Protein AF-A0A967E8C3-F1 (afdb_monomer_lite)

Sequence (250 aa):
MAQKFLSIKNFEKYQHYKKRMPPWIKLYKSMFGDPAFQKLTVMGRYLYIGLLTLASENDNRVLNDPSWIAQRLVISPSDVDLKPLYRSGFLLASEASIRRYHKTETESSLKKEKQRQKTEAETEDTSAAVAKSTLRPVSRDTWESYSSAYLTRYSKPPVRNQKVNAQLAQLVKRLGSDDAPKIAAFYLTHNKPIYVSSRHCTDLLLRDAEGLHTEWVTGVKATTGEARNAERRDDAMAQIERVRRTMEGN

Secondary structure (DSSP, 8-state):
---SEE-BTTGGGT----SS--S-----GGGGG-HHHHTS-HHHHHHHHHHHHHHHHTTT-EE--HHHHHHHHTS-GGG---HHHHHTTSB--SHHHHHHHHHHHHHHHHHHHHHHHHHHHHHHTTTTTTS-S----TTHHHHHHHHHHHHHHHSSPPPP-HHHHHHHHHHHHHH-TTTHHHHHHHHTT---HHHHHTTS-HHHHHHTHHHHHHHHHH--PPPTTHHHHHHHHHHHHHHHHHHHHHHHT-

Radius of gyration: 31.27 Å; chains: 1; bounding box: 60×47×110 Å

pLDDT: mean 80.75, std 18.14, range [37.78, 96.56]

Structure (mmCIF, N/CA/C/O backbone):
data_AF-A0A967E8C3-F1
#
_entry.id   AF-A0A967E8C3-F1
#
loop_
_atom_site.group_PDB
_atom_site.id
_atom_site.type_symbol
_atom_site.label_atom_id
_atom_site.label_alt_id
_atom_site.label_comp_id
_atom_site.label_asym_id
_atom_site.label_entity_id
_atom_site.label_seq_id
_atom_site.pdbx_PDB_ins_code
_atom_site.Cartn_x
_atom_site.Cartn_y
_atom_site.Cartn_z
_atom_site.occupancy
_atom_site.B_iso_or_equiv
_atom_site.auth_seq_id
_atom_site.auth_comp_id
_atom_site.auth_asym_id
_atom_site.auth_atom_id
_atom_site.pdbx_PDB_model_num
ATOM 1 N N . MET A 1 1 ? 17.644 -7.028 -42.348 1.00 43.34 1 MET A N 1
ATOM 2 C CA . MET A 1 1 ? 17.597 -5.591 -41.995 1.00 43.34 1 MET A CA 1
ATOM 3 C C . MET A 1 1 ? 17.721 -5.447 -40.488 1.00 43.34 1 MET A C 1
ATOM 5 O O . MET A 1 1 ? 17.162 -6.278 -39.779 1.00 43.34 1 MET A O 1
ATOM 9 N N . ALA A 1 2 ? 18.482 -4.462 -40.002 1.00 57.31 2 ALA A N 1
ATOM 10 C CA . ALA A 1 2 ? 18.587 -4.192 -38.569 1.00 57.31 2 ALA A CA 1
ATOM 11 C C . ALA A 1 2 ? 17.214 -3.783 -38.008 1.00 57.31 2 ALA A C 1
ATOM 13 O O . ALA A 1 2 ? 16.436 -3.102 -38.676 1.00 57.31 2 ALA A O 1
ATOM 14 N N . GLN A 1 3 ? 16.892 -4.240 -36.800 1.00 67.50 3 GLN A N 1
ATOM 15 C CA . GLN A 1 3 ? 15.622 -3.940 -36.145 1.00 67.50 3 GLN A CA 1
ATOM 16 C C . GLN A 1 3 ? 15.521 -2.431 -35.880 1.00 67.50 3 GLN A C 1
ATOM 18 O O . GLN A 1 3 ? 16.412 -1.874 -35.248 1.00 67.50 3 GLN A O 1
ATOM 23 N N . LYS A 1 4 ? 14.446 -1.775 -36.337 1.00 79.94 4 LYS A N 1
ATOM 24 C CA . LYS A 1 4 ? 14.253 -0.320 -36.170 1.00 79.94 4 LYS A CA 1
ATOM 25 C C . LYS A 1 4 ? 14.009 0.091 -34.711 1.00 79.94 4 LYS A C 1
ATOM 27 O O . LYS A 1 4 ? 14.417 1.175 -34.305 1.00 79.94 4 LYS A O 1
ATOM 32 N N . PHE A 1 5 ? 13.358 -0.769 -33.926 1.00 84.31 5 PHE A N 1
ATOM 33 C CA . PHE A 1 5 ? 13.007 -0.498 -32.530 1.00 84.31 5 PHE A CA 1
ATOM 34 C C . PHE A 1 5 ? 13.427 -1.635 -31.603 1.00 84.31 5 PHE A C 1
ATOM 36 O O . PHE A 1 5 ? 13.118 -2.788 -31.880 1.00 84.31 5 PHE A O 1
ATOM 43 N N . LEU A 1 6 ? 14.068 -1.313 -30.486 1.00 89.06 6 LEU A N 1
ATOM 44 C CA . LEU A 1 6 ? 14.335 -2.225 -29.381 1.00 89.06 6 LEU A CA 1
ATOM 45 C C . LEU A 1 6 ? 13.066 -2.420 -28.542 1.00 89.06 6 LEU A C 1
ATOM 47 O O . LEU A 1 6 ? 12.306 -1.470 -28.337 1.00 89.06 6 LEU A O 1
ATOM 51 N N . SER A 1 7 ? 12.900 -3.627 -28.003 1.00 89.56 7 SER A N 1
ATOM 52 C CA . SER A 1 7 ? 11.849 -3.948 -27.034 1.00 89.56 7 SER A CA 1
ATOM 53 C C . SER A 1 7 ? 12.430 -4.727 -25.865 1.00 89.56 7 SER A C 1
ATOM 55 O O . SER A 1 7 ? 13.237 -5.645 -26.044 1.00 89.56 7 SER A O 1
ATOM 57 N N . ILE A 1 8 ? 12.010 -4.350 -24.664 1.00 92.00 8 ILE A N 1
ATOM 58 C CA . ILE A 1 8 ? 12.440 -4.955 -23.409 1.00 92.00 8 ILE A CA 1
ATOM 59 C C . ILE A 1 8 ? 11.534 -6.137 -23.096 1.00 92.00 8 ILE A C 1
ATOM 61 O O . ILE A 1 8 ? 10.312 -6.063 -23.240 1.00 92.00 8 ILE A O 1
ATOM 65 N N . LYS A 1 9 ? 12.141 -7.242 -22.669 1.00 89.81 9 LYS A N 1
ATOM 66 C CA . LYS A 1 9 ? 11.416 -8.446 -22.268 1.00 89.81 9 LYS A CA 1
ATOM 67 C C . LYS A 1 9 ? 10.616 -8.187 -20.985 1.00 89.81 9 LYS A C 1
ATOM 69 O O . LYS A 1 9 ? 11.168 -7.675 -20.012 1.00 89.81 9 LYS A O 1
ATOM 74 N N . ASN A 1 10 ? 9.352 -8.618 -20.952 1.00 88.94 10 ASN A N 1
ATOM 75 C CA . ASN A 1 10 ? 8.445 -8.457 -19.806 1.00 88.94 10 ASN A CA 1
ATOM 76 C C . ASN A 1 10 ? 8.274 -6.991 -19.362 1.00 88.94 10 ASN A C 1
ATOM 78 O O . ASN A 1 10 ? 8.231 -6.705 -18.160 1.00 88.94 10 ASN A O 1
ATOM 82 N N . PHE A 1 11 ? 8.234 -6.049 -20.306 1.00 89.38 11 PHE A N 1
ATOM 83 C CA . PHE A 1 11 ? 8.160 -4.618 -20.001 1.00 89.38 11 PHE A CA 1
ATOM 84 C C . PHE A 1 11 ? 6.906 -4.239 -19.194 1.00 89.38 11 PHE A C 1
ATOM 86 O O . PHE A 1 11 ? 6.956 -3.377 -18.318 1.00 89.38 11 PHE A O 1
ATOM 93 N N . GLU A 1 12 ? 5.812 -4.965 -19.401 1.00 87.38 12 GLU A N 1
ATOM 94 C CA . GLU A 1 12 ? 4.514 -4.814 -18.736 1.00 87.38 12 GLU A CA 1
ATOM 95 C C . GLU A 1 12 ? 4.623 -4.962 -17.211 1.00 87.38 12 GLU A C 1
ATOM 97 O O . GLU A 1 12 ? 3.819 -4.424 -16.449 1.00 87.38 12 GLU A O 1
ATOM 102 N N . LYS A 1 13 ? 5.659 -5.666 -16.735 1.00 88.38 13 LYS A N 1
ATOM 103 C CA . LYS A 1 13 ? 5.976 -5.764 -15.309 1.00 88.38 13 LYS A CA 1
ATOM 104 C C . LYS A 1 13 ? 6.387 -4.405 -14.734 1.00 88.38 13 LYS A C 1
ATOM 106 O O . LYS A 1 13 ? 6.051 -4.104 -13.586 1.00 88.38 13 LYS A O 1
ATOM 111 N N . TYR A 1 14 ? 7.145 -3.621 -15.497 1.00 87.69 14 TYR A N 1
ATOM 112 C CA . TYR A 1 14 ? 7.759 -2.357 -15.083 1.00 87.69 14 TYR A CA 1
ATOM 113 C C . TYR A 1 14 ? 6.834 -1.160 -15.298 1.00 87.69 14 TYR A C 1
ATOM 115 O O . TYR A 1 14 ? 6.926 -0.180 -14.553 1.00 87.69 14 TYR A O 1
ATOM 123 N N . GLN A 1 15 ? 5.931 -1.244 -16.278 1.00 83.25 15 GLN A N 1
ATOM 124 C CA . GLN A 1 15 ? 4.999 -0.171 -16.580 1.00 83.25 15 GLN A CA 1
ATOM 125 C C . GLN A 1 15 ? 3.630 -0.690 -17.036 1.00 83.25 15 GLN A C 1
ATOM 127 O O . GLN A 1 15 ? 3.536 -1.566 -17.887 1.00 83.25 15 GLN A O 1
ATOM 132 N N . HIS A 1 16 ? 2.569 -0.103 -16.477 1.00 74.00 16 HIS A N 1
ATOM 133 C CA . HIS A 1 16 ? 1.172 -0.408 -16.807 1.00 74.00 16 HIS A CA 1
ATOM 134 C C . HIS A 1 16 ? 0.424 0.792 -17.415 1.00 74.00 16 HIS A C 1
ATOM 136 O O . HIS A 1 16 ? -0.671 0.623 -17.957 1.00 74.00 16 HIS A O 1
ATOM 142 N N . TYR A 1 17 ? 0.992 2.004 -17.345 1.00 68.69 17 TYR A N 1
ATOM 143 C CA . TYR A 1 17 ? 0.429 3.182 -18.003 1.00 68.69 17 TYR A CA 1
ATOM 144 C C . TYR A 1 17 ? 0.591 3.081 -19.523 1.00 68.69 17 TYR A C 1
ATOM 146 O O . TYR A 1 17 ? 1.704 2.977 -20.025 1.00 68.69 17 TYR A O 1
ATOM 154 N N . LYS A 1 18 ? -0.533 3.146 -20.251 1.00 60.41 18 LYS A N 1
ATOM 155 C CA . LYS A 1 18 ? -0.579 3.102 -21.728 1.00 60.41 18 LYS A CA 1
ATOM 156 C C . LYS A 1 18 ? -0.727 4.476 -22.389 1.00 60.41 18 LYS A C 1
ATOM 158 O O . LYS A 1 18 ? -0.590 4.602 -23.600 1.00 60.41 18 LYS A O 1
ATOM 163 N N . LYS A 1 19 ? -1.079 5.512 -21.620 1.00 54.12 19 LYS A N 1
ATOM 164 C CA . LYS A 1 19 ? -1.274 6.884 -22.110 1.00 54.12 19 LYS A CA 1
ATOM 165 C C . LYS A 1 19 ? -0.647 7.866 -21.128 1.00 54.12 19 LYS A C 1
ATOM 167 O O . LYS A 1 19 ? -0.974 7.813 -19.946 1.00 54.12 19 LYS A O 1
ATOM 172 N N . ARG A 1 20 ? 0.139 8.800 -21.680 1.00 53.84 20 ARG A N 1
ATOM 173 C CA . ARG A 1 20 ? 0.989 9.815 -21.024 1.00 53.84 20 ARG A CA 1
ATOM 174 C C . ARG A 1 20 ? 2.361 9.282 -20.618 1.00 53.84 20 ARG A C 1
ATOM 176 O O . ARG A 1 20 ? 2.439 8.269 -19.936 1.00 53.84 20 ARG A O 1
ATOM 183 N N . MET A 1 21 ? 3.402 10.015 -21.024 1.00 65.06 21 MET A N 1
ATOM 184 C CA . MET A 1 21 ? 4.787 9.862 -20.570 1.00 65.06 21 MET A CA 1
ATOM 185 C C . MET A 1 21 ? 4.791 9.814 -19.034 1.00 65.06 21 MET A C 1
ATOM 187 O O . MET A 1 21 ? 4.502 10.833 -18.398 1.00 65.06 21 MET A O 1
ATOM 191 N N . PRO A 1 22 ? 4.991 8.638 -18.424 1.00 74.25 22 PRO A N 1
ATOM 192 C CA . PRO A 1 22 ? 4.805 8.489 -16.993 1.00 74.25 22 PRO A CA 1
ATOM 193 C C . PRO A 1 22 ? 5.958 9.185 -16.252 1.00 74.25 22 PRO A C 1
ATOM 195 O O . PRO A 1 22 ? 7.109 9.045 -16.660 1.00 74.25 22 PRO A O 1
ATOM 198 N N . PRO A 1 23 ? 5.696 9.899 -15.141 1.00 80.69 23 PRO A N 1
ATOM 199 C CA . PRO A 1 23 ? 6.750 10.588 -14.391 1.00 80.69 23 PRO A CA 1
ATOM 200 C C . PRO A 1 23 ? 7.694 9.628 -13.645 1.00 80.69 23 PRO A C 1
ATOM 202 O O . PRO A 1 23 ? 8.667 10.071 -13.043 1.00 80.69 23 PRO A O 1
ATOM 205 N N . TRP A 1 24 ? 7.403 8.322 -13.635 1.00 84.94 24 TRP A N 1
ATOM 206 C CA . TRP A 1 24 ? 8.193 7.302 -12.951 1.00 84.94 24 TRP A CA 1
ATOM 207 C C . TRP A 1 24 ? 8.075 5.928 -13.623 1.00 84.94 24 TRP A C 1
ATOM 209 O O . TRP A 1 24 ? 7.098 5.625 -14.314 1.00 84.94 24 TRP A O 1
ATOM 219 N N . ILE A 1 25 ? 9.050 5.060 -13.339 1.00 88.31 25 ILE A N 1
ATOM 220 C CA . ILE A 1 25 ? 9.053 3.639 -13.707 1.00 88.31 25 ILE A CA 1
ATOM 221 C C . ILE A 1 25 ? 9.219 2.753 -12.468 1.00 88.31 25 ILE A C 1
ATOM 223 O O . ILE A 1 25 ? 9.921 3.107 -11.520 1.00 88.31 25 ILE A O 1
ATOM 227 N N . LYS A 1 26 ? 8.563 1.587 -12.452 1.00 90.31 26 LYS A N 1
ATOM 228 C CA . LYS A 1 26 ? 8.621 0.664 -11.315 1.00 90.31 26 LYS A CA 1
ATOM 229 C C . LYS A 1 26 ? 9.839 -0.250 -11.417 1.00 90.31 26 LYS A C 1
ATOM 231 O O . LYS A 1 26 ? 9.836 -1.196 -12.198 1.00 90.31 26 LYS A O 1
ATOM 236 N N . LEU A 1 27 ? 10.843 -0.038 -10.569 1.00 92.62 27 LEU A N 1
ATOM 237 C CA . LEU A 1 27 ? 11.987 -0.944 -10.442 1.00 92.62 27 LEU A CA 1
ATOM 238 C C . LEU A 1 27 ? 11.760 -1.971 -9.326 1.00 92.62 27 LEU A C 1
ATOM 240 O O . LEU A 1 27 ? 11.421 -1.634 -8.193 1.00 92.62 27 LEU A O 1
ATOM 244 N N . TYR A 1 28 ? 11.954 -3.250 -9.643 1.00 91.50 28 TYR A N 1
ATOM 245 C CA . TYR A 1 28 ? 11.778 -4.344 -8.689 1.00 91.50 28 TYR A CA 1
ATOM 246 C C . TYR A 1 28 ? 13.101 -4.683 -8.018 1.00 91.50 28 TYR A C 1
ATOM 248 O O . TYR A 1 28 ? 14.076 -4.975 -8.706 1.00 91.50 28 TYR A O 1
ATOM 256 N N . LYS A 1 29 ? 13.107 -4.775 -6.682 1.00 92.12 29 LYS A N 1
ATOM 257 C CA . LYS A 1 29 ? 14.287 -5.208 -5.908 1.00 92.12 29 LYS A CA 1
ATOM 258 C C . LYS A 1 29 ? 14.832 -6.560 -6.382 1.00 92.12 29 LYS A C 1
ATOM 260 O O . LYS A 1 29 ? 16.039 -6.758 -6.409 1.00 92.12 29 LYS A O 1
ATOM 265 N N . SER A 1 30 ? 13.945 -7.458 -6.826 1.00 92.38 30 SER A N 1
ATOM 266 C CA . SER A 1 30 ? 14.304 -8.781 -7.352 1.00 92.38 30 SER A CA 1
ATOM 267 C C . SER A 1 30 ? 15.249 -8.729 -8.557 1.00 92.38 30 SER A C 1
ATOM 269 O O . SER A 1 30 ? 15.944 -9.703 -8.804 1.00 92.38 30 SER A O 1
ATOM 271 N N . MET A 1 31 ? 15.283 -7.620 -9.308 1.00 92.75 31 MET A N 1
ATOM 272 C CA . MET A 1 31 ? 16.211 -7.424 -10.430 1.00 92.75 31 MET A CA 1
ATOM 273 C C . MET A 1 31 ? 17.670 -7.525 -9.977 1.00 92.75 31 MET A C 1
ATOM 275 O O . MET A 1 31 ? 18.484 -8.126 -10.664 1.00 92.75 31 MET A O 1
ATOM 279 N N . PHE A 1 32 ? 17.994 -7.003 -8.791 1.00 92.56 32 PHE A N 1
ATOM 280 C CA . PHE A 1 32 ? 19.344 -7.096 -8.232 1.00 92.56 32 PHE A CA 1
ATOM 281 C C . PHE A 1 32 ? 19.707 -8.514 -7.774 1.00 92.56 32 PHE A C 1
ATOM 283 O O . PHE A 1 32 ? 20.881 -8.792 -7.558 1.00 92.56 32 PHE A O 1
ATOM 290 N N . GLY A 1 33 ? 18.724 -9.411 -7.653 1.00 92.25 33 GLY A N 1
ATOM 291 C CA . GLY A 1 33 ? 18.922 -10.838 -7.399 1.00 92.25 33 GLY A CA 1
ATOM 292 C C . GLY A 1 33 ? 18.959 -11.700 -8.664 1.00 92.25 33 GLY A C 1
ATOM 293 O O . GLY A 1 33 ? 19.169 -12.901 -8.551 1.00 92.25 33 GLY A O 1
ATOM 294 N N . ASP A 1 34 ? 18.743 -11.124 -9.853 1.00 93.75 34 ASP A N 1
ATOM 295 C CA . ASP A 1 34 ? 18.794 -11.860 -11.118 1.00 93.75 34 ASP A CA 1
ATOM 296 C C . ASP A 1 34 ? 20.261 -12.111 -11.525 1.00 93.75 34 ASP A C 1
ATOM 298 O O . ASP A 1 34 ? 20.993 -11.148 -11.791 1.00 93.75 34 ASP A O 1
ATOM 302 N N . PRO A 1 35 ? 20.713 -13.377 -11.628 1.00 94.62 35 PRO A N 1
ATOM 303 C CA . PRO A 1 35 ? 22.085 -13.690 -12.019 1.00 94.62 35 PRO A CA 1
ATOM 304 C C . PRO A 1 35 ? 22.476 -13.120 -13.388 1.00 94.62 35 PRO A C 1
ATOM 306 O O . PRO A 1 35 ? 23.635 -12.756 -13.597 1.00 94.62 35 PRO A O 1
ATOM 309 N N . ALA A 1 36 ? 21.532 -13.018 -14.331 1.00 93.56 36 ALA A N 1
ATOM 310 C CA . ALA A 1 36 ? 21.795 -12.457 -15.654 1.00 93.56 36 ALA A CA 1
ATOM 311 C C . ALA A 1 36 ? 22.063 -10.946 -15.584 1.00 93.56 36 ALA A C 1
ATOM 313 O O . ALA A 1 36 ? 22.902 -10.438 -16.330 1.00 93.56 36 ALA A O 1
ATOM 314 N N . PHE A 1 37 ? 21.397 -10.243 -14.661 1.00 95.25 37 PHE A N 1
ATOM 315 C CA . PHE A 1 37 ? 21.615 -8.819 -14.400 1.00 95.25 37 PHE A CA 1
ATOM 316 C C . PHE A 1 37 ? 22.933 -8.584 -13.654 1.00 95.25 37 PHE A C 1
ATOM 318 O O . PHE A 1 37 ? 23.698 -7.685 -14.000 1.00 95.25 37 PHE A O 1
ATOM 325 N N . GLN A 1 38 ? 23.243 -9.425 -12.664 1.00 94.62 38 GLN A N 1
ATOM 326 C CA . GLN A 1 38 ? 24.487 -9.336 -11.895 1.00 94.62 38 GLN A CA 1
ATOM 327 C C . GLN A 1 38 ? 25.739 -9.539 -12.762 1.00 94.62 38 GLN A C 1
ATOM 329 O O . GLN A 1 38 ? 26.754 -8.888 -12.525 1.00 94.62 38 GLN A O 1
ATOM 334 N N . LYS A 1 39 ? 25.673 -10.380 -13.801 1.00 95.12 39 LYS A N 1
ATOM 335 C CA . LYS A 1 39 ? 26.788 -10.592 -14.743 1.00 95.12 39 LYS A CA 1
ATOM 336 C C . LYS A 1 39 ? 27.064 -9.403 -15.669 1.00 95.12 39 LYS A C 1
ATOM 338 O O . LYS A 1 39 ? 28.125 -9.358 -16.285 1.00 95.12 39 LYS A O 1
ATOM 343 N N . LEU A 1 40 ? 26.134 -8.453 -15.795 1.00 95.38 40 LEU A N 1
ATOM 344 C CA . LEU A 1 40 ? 26.359 -7.251 -16.595 1.00 95.38 40 LEU A CA 1
ATOM 345 C C . LEU A 1 40 ? 27.391 -6.340 -15.924 1.00 95.38 40 LEU A C 1
ATOM 347 O O . LEU A 1 40 ? 27.425 -6.215 -14.695 1.00 95.38 40 LEU A O 1
ATOM 351 N N . THR A 1 41 ? 28.175 -5.646 -16.750 1.00 96.38 41 THR A N 1
ATOM 352 C CA . THR A 1 41 ? 29.034 -4.545 -16.303 1.00 96.38 41 THR A CA 1
ATOM 353 C C . THR A 1 41 ? 28.187 -3.437 -15.676 1.00 96.38 41 THR A C 1
ATOM 355 O O . THR A 1 41 ? 26.992 -3.326 -15.956 1.00 96.38 41 THR A O 1
ATOM 358 N N . VAL A 1 42 ? 28.799 -2.580 -14.853 1.00 95.69 42 VAL A N 1
ATOM 359 C CA . VAL A 1 42 ? 28.108 -1.410 -14.275 1.00 95.69 42 VAL A CA 1
ATOM 360 C C . VAL A 1 42 ? 27.440 -0.584 -15.378 1.00 95.69 42 VAL A C 1
ATOM 362 O O . VAL A 1 42 ? 26.268 -0.231 -15.255 1.00 95.69 42 VAL A O 1
ATOM 365 N N . MET A 1 43 ? 28.145 -0.392 -16.496 1.00 95.75 43 MET A N 1
ATOM 366 C CA . MET A 1 43 ? 27.614 0.307 -17.661 1.00 95.75 43 MET A CA 1
ATOM 367 C C . MET A 1 43 ? 26.438 -0.432 -18.316 1.00 95.75 43 MET A C 1
ATOM 369 O O . MET A 1 43 ? 25.417 0.179 -18.610 1.00 95.75 43 MET A O 1
ATOM 373 N N . GLY A 1 44 ? 26.508 -1.759 -18.471 1.00 95.25 44 GLY A N 1
ATOM 374 C CA . GLY A 1 44 ? 25.395 -2.556 -18.999 1.00 95.25 44 GLY A CA 1
ATOM 375 C C . GLY A 1 44 ? 24.150 -2.523 -18.104 1.00 95.25 44 GLY A C 1
ATOM 376 O O . GLY A 1 44 ? 23.026 -2.477 -18.603 1.00 95.25 44 GLY A O 1
ATOM 377 N N . ARG A 1 45 ? 24.331 -2.489 -16.777 1.00 95.81 45 ARG A N 1
ATOM 378 C CA . ARG A 1 45 ? 23.229 -2.330 -15.813 1.00 95.81 45 ARG A CA 1
ATOM 379 C C . ARG A 1 45 ? 22.589 -0.947 -15.919 1.00 95.81 45 ARG A C 1
ATOM 381 O O . ARG A 1 45 ? 21.363 -0.857 -15.953 1.00 95.81 45 ARG A O 1
ATOM 388 N N . TYR A 1 46 ? 23.406 0.107 -15.999 1.00 96.44 46 TYR A N 1
ATOM 389 C CA . TYR A 1 46 ? 22.934 1.473 -16.226 1.00 96.44 46 TYR A CA 1
ATOM 390 C C . TYR A 1 46 ? 22.158 1.574 -17.542 1.00 96.44 46 TYR A C 1
ATOM 392 O O . TYR A 1 46 ? 21.025 2.050 -17.549 1.00 96.44 46 TYR A O 1
ATOM 400 N N . LEU A 1 47 ? 22.713 1.030 -18.628 1.00 96.56 47 LEU A N 1
ATOM 401 C CA . LEU A 1 47 ? 22.086 1.015 -19.946 1.00 96.56 47 LEU A CA 1
ATOM 402 C C . LEU A 1 47 ? 20.733 0.294 -19.924 1.00 96.56 47 LEU A C 1
ATOM 404 O O . LEU A 1 47 ? 19.769 0.802 -20.485 1.00 96.56 47 LEU A O 1
ATOM 408 N N . TYR A 1 48 ? 20.616 -0.842 -19.229 1.00 95.81 48 TYR A N 1
ATOM 409 C CA . TYR A 1 48 ? 19.331 -1.533 -19.075 1.00 95.81 48 TYR A CA 1
ATOM 410 C C . TYR A 1 48 ? 18.277 -0.671 -18.365 1.00 95.81 48 TYR A C 1
ATOM 412 O O . TYR A 1 48 ? 17.150 -0.553 -18.844 1.00 95.81 48 TYR A O 1
ATOM 420 N N . ILE A 1 49 ? 18.642 -0.048 -17.240 1.00 95.06 49 ILE A N 1
ATOM 421 C CA . ILE A 1 49 ? 17.736 0.823 -16.477 1.00 95.06 49 ILE A CA 1
ATOM 422 C C . ILE A 1 49 ? 17.362 2.067 -17.296 1.00 95.06 49 ILE A C 1
ATOM 424 O O . ILE A 1 49 ? 16.199 2.464 -17.311 1.00 95.06 49 ILE A O 1
ATOM 428 N N . GLY A 1 50 ? 18.313 2.649 -18.026 1.00 94.56 50 GLY A N 1
ATOM 429 C CA . GLY A 1 50 ? 18.062 3.759 -18.942 1.00 94.56 50 GLY A CA 1
ATOM 430 C C . GLY A 1 50 ? 17.088 3.377 -20.056 1.00 94.56 50 GLY A C 1
ATOM 431 O O . GLY A 1 50 ? 16.109 4.081 -20.292 1.00 94.56 50 GLY A O 1
ATOM 432 N N . LEU A 1 51 ? 17.292 2.219 -20.689 1.00 94.75 51 LEU A N 1
ATOM 433 C CA . LEU A 1 51 ? 16.390 1.704 -21.720 1.00 94.75 51 LEU A CA 1
ATOM 434 C C . LEU A 1 51 ? 14.981 1.448 -21.177 1.00 94.75 51 LEU A C 1
ATOM 436 O O . LEU A 1 51 ? 14.021 1.738 -21.884 1.00 94.75 51 LEU A O 1
ATOM 440 N N . LEU A 1 52 ? 14.836 0.960 -19.939 1.00 93.94 52 LEU A N 1
ATOM 441 C CA . LEU A 1 52 ? 13.533 0.823 -19.273 1.00 93.94 52 LEU A CA 1
ATOM 442 C C . LEU A 1 52 ? 12.794 2.168 -19.212 1.00 93.94 52 LEU A C 1
ATOM 444 O O . LEU A 1 52 ? 11.606 2.232 -19.532 1.00 93.94 52 LEU A O 1
ATOM 448 N N . THR A 1 53 ? 13.495 3.247 -18.866 1.00 91.50 53 THR A N 1
ATOM 449 C CA . THR A 1 53 ? 12.925 4.601 -18.864 1.00 91.50 53 THR A CA 1
ATOM 450 C C . THR A 1 53 ? 12.510 5.032 -20.271 1.00 91.50 53 THR A C 1
ATOM 452 O O . THR A 1 53 ? 11.362 5.427 -20.468 1.00 91.50 53 THR A O 1
ATOM 455 N N . LEU A 1 54 ? 13.382 4.869 -21.272 1.00 91.69 54 LEU A N 1
ATOM 456 C CA . LEU A 1 54 ? 13.084 5.243 -22.664 1.00 91.69 54 LEU A CA 1
ATOM 457 C C . LEU A 1 54 ? 11.921 4.433 -23.256 1.00 91.69 54 LEU A C 1
ATOM 459 O O . LEU A 1 54 ? 11.103 4.960 -24.008 1.00 91.69 54 LEU A O 1
ATOM 463 N N . ALA A 1 55 ? 11.811 3.156 -22.889 1.00 90.62 55 ALA A N 1
ATOM 464 C CA . ALA A 1 55 ? 10.721 2.275 -23.290 1.00 90.62 55 ALA A CA 1
ATOM 465 C C . ALA A 1 55 ? 9.365 2.736 -22.734 1.00 90.62 55 ALA A C 1
ATOM 467 O O . ALA A 1 55 ? 8.339 2.529 -23.382 1.00 90.62 55 ALA A O 1
ATOM 468 N N . SER A 1 56 ? 9.352 3.400 -21.572 1.00 88.25 56 SER A N 1
ATOM 469 C CA . SER A 1 56 ? 8.124 3.913 -20.949 1.00 88.25 56 SER A CA 1
ATOM 470 C C . SER A 1 56 ? 7.503 5.103 -21.672 1.00 88.25 56 SER A C 1
ATOM 472 O O . SER A 1 56 ? 6.310 5.355 -21.517 1.00 88.25 56 SER A O 1
ATOM 474 N N . GLU A 1 57 ? 8.279 5.802 -22.496 1.00 85.00 57 GLU A N 1
ATOM 475 C CA . GLU A 1 57 ? 7.785 6.941 -23.264 1.00 85.00 57 GLU A CA 1
ATOM 476 C C . GLU A 1 57 ? 6.978 6.506 -24.491 1.00 85.00 57 GLU A C 1
ATOM 478 O O . GLU A 1 57 ? 6.052 7.204 -24.893 1.00 85.00 57 GLU A O 1
ATOM 483 N N . ASN A 1 58 ? 7.305 5.338 -25.056 1.00 79.00 58 ASN A N 1
ATOM 484 C CA . ASN A 1 58 ? 6.819 4.886 -26.360 1.00 79.00 58 ASN A CA 1
ATOM 485 C C . ASN A 1 58 ? 6.346 3.420 -26.348 1.00 79.00 58 ASN A C 1
ATOM 487 O O . ASN A 1 58 ? 6.660 2.673 -27.271 1.00 79.00 58 ASN A O 1
ATOM 491 N N . ASP A 1 59 ? 5.615 2.992 -25.315 1.00 81.62 59 ASP A N 1
ATOM 492 C CA . ASP A 1 59 ? 4.979 1.658 -25.234 1.00 81.62 59 ASP A CA 1
ATOM 493 C C . ASP A 1 59 ? 5.928 0.501 -25.616 1.00 81.62 59 ASP A C 1
ATOM 495 O O . ASP A 1 59 ? 5.682 -0.276 -26.537 1.00 81.62 59 ASP A O 1
ATOM 499 N N . ASN A 1 60 ? 7.083 0.439 -24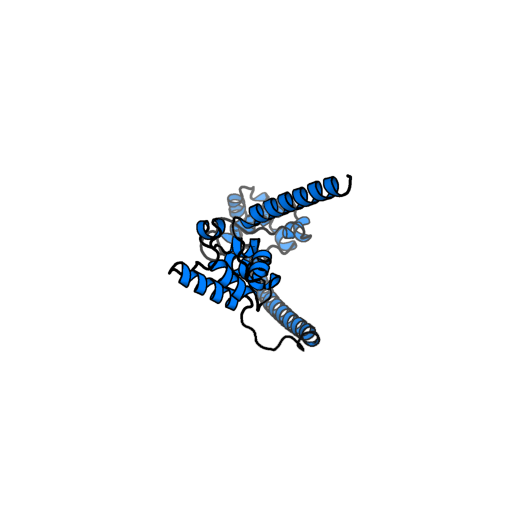.943 1.00 88.56 60 ASN A N 1
ATOM 500 C CA . ASN A 1 60 ? 8.137 -0.552 -25.181 1.00 88.56 60 ASN A CA 1
ATOM 501 C C . ASN A 1 60 ? 8.805 -0.497 -26.572 1.00 88.56 60 ASN A C 1
ATOM 503 O O . ASN A 1 60 ? 9.349 -1.497 -27.056 1.00 88.56 60 ASN A O 1
ATOM 507 N N . ARG A 1 61 ? 8.782 0.670 -27.228 1.00 85.75 61 ARG A N 1
ATOM 508 C CA . ARG A 1 61 ? 9.446 0.910 -28.519 1.00 85.75 61 ARG A CA 1
ATOM 509 C C . ARG A 1 61 ? 10.534 1.967 -28.382 1.00 85.75 61 ARG A C 1
ATOM 511 O O . ARG A 1 61 ? 10.283 3.164 -28.498 1.00 85.75 61 ARG A O 1
ATOM 518 N N . VAL A 1 62 ? 11.768 1.516 -28.188 1.00 88.94 62 VAL A N 1
ATOM 519 C CA . VAL A 1 62 ? 12.944 2.399 -28.129 1.00 88.94 62 VAL A CA 1
ATOM 520 C C . VAL A 1 62 ? 13.623 2.422 -29.492 1.00 88.94 62 VAL A C 1
ATOM 522 O O . VAL A 1 62 ? 13.771 1.374 -30.110 1.00 88.94 62 VAL A O 1
ATOM 525 N N . LEU A 1 63 ? 14.031 3.586 -29.996 1.00 87.12 63 LEU A N 1
ATOM 526 C CA . LEU A 1 63 ? 14.740 3.663 -31.276 1.00 87.12 63 LEU A CA 1
ATOM 527 C C . LEU A 1 63 ? 16.088 2.929 -31.177 1.00 87.12 63 LEU A C 1
ATOM 529 O O . LEU A 1 63 ? 16.860 3.182 -30.256 1.00 87.12 63 LEU A O 1
ATOM 533 N N . ASN A 1 64 ? 16.369 2.018 -32.114 1.00 88.62 64 ASN A N 1
ATOM 534 C CA . ASN A 1 64 ? 17.639 1.288 -32.159 1.00 88.62 64 ASN A CA 1
ATOM 535 C C . ASN A 1 64 ? 18.726 2.115 -32.866 1.00 88.62 64 ASN A C 1
ATOM 537 O O . ASN A 1 64 ? 19.180 1.769 -33.955 1.00 88.62 64 ASN A O 1
ATOM 541 N N . ASP A 1 65 ? 19.088 3.236 -32.250 1.00 89.00 65 ASP A N 1
ATOM 542 C CA . ASP A 1 65 ? 20.130 4.148 -32.715 1.00 89.00 65 ASP A CA 1
ATOM 543 C C . ASP A 1 65 ? 21.071 4.468 -31.538 1.00 89.00 65 ASP A C 1
ATOM 545 O O . ASP A 1 65 ? 20.653 5.153 -30.598 1.00 89.00 65 ASP A O 1
ATOM 549 N N . PRO A 1 66 ? 22.325 3.970 -31.552 1.00 90.38 66 PRO A N 1
ATOM 550 C CA . PRO A 1 66 ? 23.289 4.206 -30.482 1.00 90.38 66 PRO A CA 1
ATOM 551 C C . PRO A 1 66 ? 23.533 5.685 -30.180 1.00 90.38 66 PRO A C 1
ATOM 553 O O . PRO A 1 66 ? 23.643 6.043 -29.011 1.00 90.38 66 PRO A O 1
ATOM 556 N N . SER A 1 67 ? 23.560 6.552 -31.195 1.00 92.94 67 SER A N 1
ATOM 557 C CA . SER A 1 67 ? 23.786 7.991 -31.013 1.00 92.94 67 SER A CA 1
ATOM 558 C C . SER A 1 67 ? 22.609 8.647 -30.295 1.00 92.94 67 SER A C 1
ATOM 560 O O . SER A 1 67 ? 22.796 9.425 -29.360 1.00 92.94 67 SER A O 1
ATOM 562 N N . TRP A 1 68 ? 21.386 8.279 -30.680 1.00 93.62 68 TRP A N 1
ATOM 563 C CA . TRP A 1 68 ? 20.169 8.754 -30.025 1.00 93.62 68 TRP A CA 1
ATOM 564 C C . TRP A 1 68 ? 20.057 8.251 -28.580 1.00 93.62 68 TRP A C 1
ATOM 566 O O . TRP A 1 68 ? 19.744 9.026 -27.675 1.00 93.62 68 TRP A O 1
ATOM 576 N N . ILE A 1 69 ? 20.350 6.967 -28.336 1.00 94.44 69 ILE A N 1
ATOM 577 C CA . ILE A 1 69 ? 20.345 6.382 -26.985 1.00 94.44 69 ILE A CA 1
ATOM 578 C C . ILE A 1 69 ? 21.392 7.077 -26.111 1.00 94.44 69 ILE A C 1
ATOM 580 O O . ILE A 1 69 ? 21.093 7.455 -24.979 1.00 94.44 69 ILE A O 1
ATOM 584 N N . ALA A 1 70 ? 22.597 7.283 -26.643 1.00 95.56 70 ALA A N 1
ATOM 585 C CA . ALA A 1 70 ? 23.689 7.936 -25.939 1.00 95.56 70 ALA A CA 1
ATOM 586 C C . ALA A 1 70 ? 23.339 9.368 -25.531 1.00 95.56 70 ALA A C 1
ATOM 588 O O . ALA A 1 70 ? 23.513 9.737 -24.372 1.00 95.56 70 ALA A O 1
ATOM 589 N N . GLN A 1 71 ? 22.750 10.144 -26.447 1.00 95.88 71 GLN A N 1
ATOM 590 C CA . GLN A 1 71 ? 22.283 11.498 -26.157 1.00 95.88 71 GLN A CA 1
ATOM 591 C C . GLN A 1 71 ? 21.222 11.508 -25.047 1.00 95.88 71 GLN A C 1
ATOM 593 O O . GLN A 1 71 ? 21.286 12.324 -24.131 1.00 95.88 71 GLN A O 1
ATOM 598 N N . ARG A 1 72 ? 20.252 10.590 -25.111 1.00 94.94 72 ARG A N 1
ATOM 599 C CA . ARG A 1 72 ? 19.141 10.502 -24.151 1.00 94.94 72 ARG A CA 1
ATOM 600 C C . ARG A 1 72 ? 19.582 10.079 -22.755 1.00 94.94 72 ARG A C 1
ATOM 602 O O . ARG A 1 72 ? 18.976 10.507 -21.778 1.00 94.94 72 ARG A O 1
ATOM 609 N N . LEU A 1 73 ? 20.596 9.224 -22.676 1.00 95.69 73 LEU A N 1
ATOM 610 C CA . LEU A 1 73 ? 21.154 8.734 -21.419 1.00 95.69 73 LEU A CA 1
ATOM 611 C C . LEU A 1 73 ? 22.376 9.538 -20.960 1.00 95.69 73 LEU A C 1
ATOM 613 O O . LEU A 1 73 ? 22.912 9.249 -19.901 1.00 95.69 73 LEU A O 1
ATOM 617 N N . VAL A 1 74 ? 22.794 10.561 -21.710 1.00 95.88 74 VAL A N 1
ATOM 618 C CA . VAL A 1 74 ? 23.937 11.426 -21.375 1.00 95.88 74 VAL A CA 1
ATOM 619 C C . VAL A 1 74 ? 25.230 10.611 -21.187 1.00 95.88 74 VAL A C 1
ATOM 621 O O . VAL A 1 74 ? 25.926 10.715 -20.181 1.00 95.88 74 VAL A O 1
ATOM 624 N N . ILE A 1 75 ? 25.538 9.766 -22.173 1.00 95.38 75 ILE A N 1
ATOM 625 C CA . ILE A 1 75 ? 26.726 8.890 -22.220 1.00 95.38 75 ILE A CA 1
ATOM 626 C C . ILE A 1 75 ? 27.404 8.975 -23.593 1.00 95.38 75 ILE A C 1
ATOM 628 O O . ILE A 1 75 ? 26.849 9.559 -24.525 1.00 95.38 75 ILE A O 1
ATOM 632 N N . SER A 1 76 ? 28.594 8.385 -23.749 1.00 94.94 76 SER A N 1
ATOM 633 C CA . SER A 1 76 ? 29.252 8.319 -25.059 1.00 94.94 76 SER A CA 1
ATOM 634 C C . SER A 1 76 ? 28.569 7.285 -25.971 1.00 94.94 76 SER A C 1
ATOM 636 O O . SER A 1 76 ? 28.217 6.201 -25.497 1.00 94.94 76 SER A O 1
ATOM 638 N N . PRO A 1 77 ? 28.437 7.529 -27.293 1.00 93.06 77 PRO A N 1
ATOM 639 C CA . PRO A 1 77 ? 27.967 6.521 -28.249 1.00 93.06 77 PRO A CA 1
ATOM 640 C C . PRO A 1 77 ? 28.775 5.217 -28.226 1.00 93.06 77 PRO A C 1
ATOM 642 O O . PRO A 1 77 ? 28.222 4.150 -28.485 1.00 93.06 77 PRO A O 1
ATOM 645 N N . SER A 1 78 ? 30.064 5.286 -27.873 1.00 91.94 78 SER A N 1
ATOM 646 C CA . SER A 1 78 ? 30.927 4.109 -27.698 1.00 91.94 78 SER A CA 1
ATOM 647 C C . SER A 1 78 ? 30.513 3.218 -26.524 1.00 91.94 78 SER A C 1
ATOM 649 O O . SER A 1 78 ? 30.813 2.026 -26.537 1.00 91.94 78 SER A O 1
ATOM 651 N N . ASP A 1 79 ? 29.818 3.775 -25.529 1.00 92.62 79 ASP A N 1
ATOM 652 C CA . ASP A 1 79 ? 29.405 3.061 -24.316 1.00 92.62 79 ASP A CA 1
ATOM 653 C C . ASP A 1 79 ? 28.071 2.320 -24.503 1.00 92.62 79 ASP A C 1
ATOM 655 O O . ASP A 1 79 ? 27.655 1.535 -23.644 1.00 92.62 79 ASP A O 1
ATOM 659 N N . VAL A 1 80 ? 27.388 2.537 -25.634 1.00 94.50 80 VAL A N 1
ATOM 660 C CA . VAL A 1 80 ? 26.124 1.874 -25.975 1.00 94.50 80 VAL A CA 1
ATOM 661 C C . VAL A 1 80 ? 26.397 0.493 -26.578 1.00 94.50 80 VAL A C 1
ATOM 663 O O . VAL A 1 80 ? 26.197 0.247 -27.769 1.00 94.50 80 VAL A O 1
ATOM 666 N N . ASP A 1 81 ? 26.831 -0.449 -25.738 1.00 92.88 81 ASP A N 1
ATOM 667 C CA . ASP A 1 81 ? 26.929 -1.862 -26.116 1.00 92.88 81 ASP A CA 1
ATOM 668 C C . ASP A 1 81 ? 25.654 -2.632 -25.736 1.00 92.88 81 ASP A C 1
ATOM 670 O O . ASP A 1 81 ? 25.430 -3.012 -24.585 1.00 92.88 81 ASP A O 1
ATOM 674 N N . LEU A 1 82 ? 24.806 -2.901 -26.733 1.00 91.88 82 LEU A N 1
ATOM 675 C CA . LEU A 1 82 ? 23.564 -3.663 -26.558 1.00 91.88 82 LEU A CA 1
ATOM 676 C C . LEU A 1 82 ? 23.783 -5.185 -26.549 1.00 91.88 82 LEU A C 1
ATOM 678 O O . LEU A 1 82 ? 22.878 -5.931 -26.160 1.00 91.88 82 LEU A O 1
ATOM 682 N N . LYS A 1 83 ? 24.957 -5.686 -26.967 1.00 90.38 83 LYS A N 1
ATOM 683 C CA . LYS A 1 83 ? 25.208 -7.134 -27.105 1.00 90.38 83 LYS A CA 1
ATOM 684 C C . LYS A 1 83 ? 25.031 -7.893 -25.783 1.00 90.38 83 LYS A C 1
ATOM 686 O O . LYS A 1 83 ? 24.394 -8.950 -25.816 1.00 90.38 83 LYS A O 1
ATOM 691 N N . PRO A 1 84 ? 25.519 -7.405 -24.623 1.00 91.88 84 PRO A N 1
ATOM 692 C CA . PRO A 1 84 ? 25.301 -8.067 -23.341 1.00 91.88 84 PRO A CA 1
ATOM 693 C C . PRO A 1 84 ? 23.817 -8.169 -22.974 1.00 91.88 84 PRO A C 1
ATOM 695 O O . PRO A 1 84 ? 23.386 -9.196 -22.462 1.00 91.88 84 PRO A O 1
ATOM 698 N N . LEU A 1 85 ? 23.013 -7.151 -23.296 1.00 92.50 85 LEU A N 1
ATOM 699 C CA . LEU A 1 85 ? 21.581 -7.136 -22.984 1.00 92.50 85 LEU A CA 1
ATOM 700 C C . LEU A 1 85 ? 20.785 -8.131 -23.833 1.00 92.50 85 LEU A C 1
ATOM 702 O O . LEU A 1 85 ? 19.879 -8.787 -23.319 1.00 92.50 85 LEU A O 1
ATOM 706 N N . TYR A 1 86 ? 21.157 -8.301 -25.103 1.00 90.00 86 TYR A N 1
ATOM 707 C CA . TYR A 1 86 ? 20.611 -9.371 -25.938 1.00 90.00 86 TYR A CA 1
ATOM 708 C C . TYR A 1 86 ? 21.025 -10.758 -25.436 1.00 90.00 86 TYR A C 1
ATOM 710 O O . TYR A 1 86 ? 20.177 -11.637 -25.301 1.00 90.00 86 TYR A O 1
ATOM 718 N N . ARG A 1 87 ? 22.312 -10.956 -25.117 1.00 88.25 87 ARG A N 1
ATOM 719 C CA . ARG A 1 87 ? 22.842 -12.244 -24.628 1.00 88.25 87 ARG A CA 1
ATOM 720 C C . ARG A 1 87 ? 22.216 -12.673 -23.300 1.00 88.25 87 ARG A C 1
ATOM 722 O O . ARG A 1 87 ? 21.935 -13.852 -23.121 1.00 88.25 87 ARG A O 1
ATOM 729 N N . SER A 1 88 ? 21.963 -11.723 -22.402 1.00 88.62 88 SER A N 1
ATOM 730 C CA . SER A 1 88 ? 21.291 -11.962 -21.119 1.00 88.62 88 SER A CA 1
ATOM 731 C C . SER A 1 88 ? 19.763 -12.059 -21.232 1.00 88.62 88 SER A C 1
ATOM 733 O O . SER A 1 88 ? 19.094 -12.338 -20.242 1.00 88.62 88 SER A O 1
ATOM 735 N N . GLY A 1 89 ? 19.190 -11.842 -22.422 1.00 89.31 89 GLY A N 1
ATOM 736 C CA . GLY A 1 89 ? 17.751 -11.961 -22.667 1.00 89.31 89 GLY A CA 1
ATOM 737 C C . GLY A 1 89 ? 16.907 -10.801 -22.133 1.00 89.31 89 GLY A C 1
ATOM 738 O O . GLY A 1 89 ? 15.696 -10.958 -21.989 1.00 89.31 89 GLY A O 1
ATOM 739 N N . PHE A 1 90 ? 17.519 -9.649 -21.844 1.00 92.50 90 PHE A N 1
ATOM 740 C CA . PHE A 1 90 ? 16.816 -8.432 -21.426 1.00 92.50 90 PHE A CA 1
ATOM 741 C C . PHE A 1 90 ? 16.161 -7.697 -22.603 1.00 92.50 90 PHE A C 1
ATOM 743 O O . PHE A 1 90 ? 15.117 -7.066 -22.431 1.00 92.50 90 PHE A O 1
ATOM 750 N N . LEU A 1 91 ? 16.744 -7.809 -23.800 1.00 91.75 91 LEU A N 1
ATOM 751 C CA . LEU A 1 91 ? 16.199 -7.265 -25.046 1.00 91.75 91 LEU A CA 1
ATOM 752 C C . LEU A 1 91 ? 15.735 -8.383 -25.984 1.00 91.75 91 LEU A C 1
ATOM 754 O O . LEU A 1 91 ? 16.392 -9.416 -26.119 1.00 91.75 91 LEU A O 1
ATOM 758 N N . LEU A 1 92 ? 14.613 -8.155 -26.667 1.00 84.12 92 LEU A N 1
ATOM 759 C CA . LEU A 1 92 ? 14.076 -9.065 -27.679 1.00 84.12 92 LEU A CA 1
ATOM 760 C C . LEU A 1 92 ? 14.748 -8.804 -29.036 1.00 84.12 92 LEU A C 1
ATOM 762 O O . LEU A 1 92 ? 14.655 -7.703 -29.575 1.00 84.12 92 LEU A O 1
ATOM 766 N N . ALA A 1 93 ? 15.402 -9.819 -29.610 1.00 67.00 93 ALA A N 1
ATOM 767 C CA . ALA A 1 93 ? 16.110 -9.700 -30.888 1.00 67.00 93 ALA A CA 1
ATOM 768 C C . ALA A 1 93 ? 15.200 -9.978 -32.103 1.00 67.00 93 ALA A C 1
ATOM 770 O O . ALA A 1 93 ? 14.876 -11.128 -32.377 1.00 67.00 93 ALA A O 1
ATOM 771 N N . SER A 1 94 ? 14.882 -8.965 -32.911 1.00 63.34 94 SER A N 1
ATOM 772 C CA . SER A 1 94 ? 14.105 -9.015 -34.171 1.00 63.34 94 SER A CA 1
ATOM 773 C C . SER A 1 94 ? 12.629 -9.448 -34.074 1.00 63.34 94 SER A C 1
ATOM 775 O O . SER A 1 94 ? 12.226 -10.235 -33.217 1.00 63.34 94 SER A O 1
ATOM 777 N N . GLU A 1 95 ? 11.817 -8.992 -35.037 1.00 50.53 95 GLU A N 1
ATOM 778 C CA . GLU A 1 95 ? 10.381 -9.308 -35.155 1.00 50.53 95 GLU A CA 1
ATOM 779 C C . GLU A 1 95 ? 10.078 -10.817 -35.182 1.00 50.53 95 GLU A C 1
ATOM 781 O O . GLU A 1 95 ? 9.059 -11.258 -34.650 1.00 50.53 95 GLU A O 1
ATOM 786 N N . ALA A 1 96 ? 10.974 -11.637 -35.740 1.00 50.88 96 ALA A N 1
ATOM 787 C CA . ALA A 1 96 ? 10.817 -13.092 -35.777 1.00 50.88 96 ALA A CA 1
ATOM 788 C C . ALA A 1 96 ? 10.989 -13.751 -34.396 1.00 50.88 96 ALA A C 1
ATOM 790 O O . ALA A 1 96 ? 10.395 -14.804 -34.140 1.00 50.88 96 ALA A O 1
ATOM 791 N N . SER A 1 97 ? 11.777 -13.151 -33.497 1.00 46.00 97 SER A N 1
ATOM 792 C CA . SER A 1 97 ? 11.862 -13.604 -32.105 1.00 46.00 97 SER A CA 1
ATOM 793 C C . SER A 1 97 ? 10.773 -12.984 -31.247 1.00 46.00 97 SER A C 1
ATOM 795 O O . SER A 1 97 ? 10.332 -13.655 -30.334 1.00 46.00 97 SER A O 1
ATOM 797 N N . ILE A 1 98 ? 10.267 -11.786 -31.564 1.00 48.62 98 ILE A N 1
ATOM 798 C CA . ILE A 1 98 ? 9.060 -11.222 -30.932 1.00 48.62 98 ILE A CA 1
ATOM 799 C C . ILE A 1 98 ? 7.843 -12.111 -31.226 1.00 48.62 98 ILE A C 1
ATOM 801 O O . ILE A 1 98 ? 7.097 -12.442 -30.315 1.00 48.62 98 ILE A O 1
ATOM 805 N N . ARG A 1 99 ? 7.674 -12.593 -32.467 1.00 43.81 99 ARG A N 1
ATOM 806 C CA . ARG A 1 99 ? 6.607 -13.549 -32.830 1.00 43.81 99 ARG A CA 1
ATOM 807 C C . ARG A 1 99 ? 6.792 -14.916 -32.176 1.00 43.81 99 ARG A C 1
ATOM 809 O O . ARG A 1 99 ? 5.824 -15.480 -31.676 1.00 43.81 99 ARG A O 1
ATOM 816 N N . ARG A 1 100 ? 8.021 -15.450 -32.143 1.00 40.78 100 ARG A N 1
ATOM 817 C CA . ARG A 1 100 ? 8.322 -16.686 -31.399 1.00 40.78 100 ARG A CA 1
ATOM 818 C C . ARG A 1 100 ? 8.135 -16.504 -29.897 1.00 40.78 100 ARG A C 1
ATOM 820 O O . ARG A 1 100 ? 7.640 -17.432 -29.278 1.00 40.78 100 ARG A O 1
ATOM 827 N N . TYR A 1 101 ? 8.458 -15.339 -29.339 1.00 39.25 101 TYR A N 1
ATOM 828 C CA . TYR A 1 101 ? 8.275 -14.992 -27.931 1.00 39.25 101 TYR A CA 1
ATOM 829 C C . TYR A 1 101 ? 6.797 -14.832 -27.596 1.00 39.25 101 TYR A C 1
ATOM 831 O O . TYR A 1 101 ? 6.332 -15.538 -26.725 1.00 39.25 101 TYR A O 1
ATOM 839 N N . HIS A 1 102 ? 6.008 -14.057 -28.345 1.00 40.78 102 HIS A N 1
ATOM 840 C CA . HIS A 1 102 ? 4.556 -14.009 -28.153 1.00 40.78 102 HIS A CA 1
ATOM 841 C C . HIS A 1 102 ? 3.911 -15.381 -28.348 1.00 40.78 102 HIS A C 1
ATOM 843 O O . HIS A 1 102 ? 3.040 -15.735 -27.569 1.00 40.78 102 HIS A O 1
ATOM 849 N N . LYS A 1 103 ? 4.345 -16.205 -29.311 1.00 43.59 103 LYS A N 1
ATOM 850 C CA . LYS A 1 103 ? 3.821 -17.570 -29.469 1.00 43.59 103 LYS A CA 1
ATOM 851 C C . LYS A 1 103 ? 4.205 -18.473 -28.292 1.00 43.59 103 LYS A C 1
ATOM 853 O O . LYS A 1 103 ? 3.337 -19.140 -27.751 1.00 43.59 103 LYS A O 1
ATOM 858 N N . THR A 1 104 ? 5.457 -18.442 -27.833 1.00 41.84 104 THR A N 1
ATOM 859 C CA . THR A 1 104 ? 5.914 -19.232 -26.673 1.00 41.84 104 THR A CA 1
ATOM 860 C C . THR A 1 104 ? 5.431 -18.687 -25.338 1.00 41.84 104 THR A C 1
ATOM 862 O O . THR A 1 104 ? 5.256 -19.478 -24.431 1.00 41.84 104 THR A O 1
ATOM 865 N N . GLU A 1 105 ? 5.170 -17.394 -25.190 1.00 48.34 105 GLU A N 1
ATOM 866 C CA . GLU A 1 105 ? 4.622 -16.755 -23.992 1.00 48.34 105 GLU A CA 1
ATOM 867 C C . GLU A 1 105 ? 3.101 -16.879 -23.968 1.00 48.34 105 GLU A C 1
ATOM 869 O O . GLU A 1 105 ? 2.546 -17.051 -22.897 1.00 48.34 105 GLU A O 1
ATOM 874 N N . THR A 1 106 ? 2.425 -16.928 -25.120 1.00 44.41 106 THR A N 1
ATOM 875 C CA . THR A 1 106 ? 1.008 -17.312 -25.205 1.00 44.41 106 THR A CA 1
ATOM 876 C C . THR A 1 106 ? 0.865 -18.808 -24.949 1.00 44.41 106 THR A C 1
ATOM 878 O O . THR A 1 106 ? 0.033 -19.194 -24.149 1.00 44.41 106 THR A O 1
ATOM 881 N N . GLU A 1 107 ? 1.716 -19.670 -25.510 1.00 51.81 107 GLU A N 1
ATOM 882 C CA . GLU A 1 107 ? 1.700 -21.115 -25.236 1.00 51.81 107 GLU A CA 1
ATOM 883 C C . GLU A 1 107 ? 2.193 -21.456 -23.819 1.00 51.81 107 GLU A C 1
ATOM 885 O O . GLU A 1 107 ? 1.662 -22.375 -23.209 1.00 51.81 107 GLU A O 1
ATOM 890 N N . SER A 1 108 ? 3.162 -20.721 -23.264 1.00 44.91 108 SER A N 1
ATOM 891 C CA . SER A 1 108 ? 3.654 -20.857 -21.883 1.00 44.91 108 SER A CA 1
ATOM 892 C C . SER A 1 108 ? 2.679 -20.248 -20.892 1.00 44.91 108 SER A C 1
ATOM 894 O O . SER A 1 108 ? 2.440 -20.864 -19.869 1.00 44.91 108 SER A O 1
ATOM 896 N N . SER A 1 109 ? 2.040 -19.114 -21.191 1.00 57.00 109 SER A N 1
ATOM 897 C CA . SER A 1 109 ? 0.955 -18.578 -20.363 1.00 57.00 109 SER A CA 1
ATOM 898 C C . SER A 1 109 ? -0.263 -19.480 -20.444 1.00 57.00 109 SER A C 1
ATOM 900 O O . SER A 1 109 ? -0.796 -19.798 -19.405 1.00 57.00 109 SER A O 1
ATOM 902 N N . LEU A 1 110 ? -0.643 -20.018 -21.607 1.00 56.00 110 LEU A N 1
ATOM 903 C CA . LEU A 1 110 ? -1.731 -20.999 -21.728 1.00 56.00 110 LEU A CA 1
ATOM 904 C C . LEU A 1 110 ? -1.388 -22.334 -21.058 1.00 56.00 110 LEU A C 1
ATOM 906 O O . LEU A 1 110 ? -2.272 -22.957 -20.483 1.00 56.00 110 LEU A O 1
ATOM 910 N N . LYS A 1 111 ? -0.129 -22.789 -21.098 1.00 62.59 111 LYS A N 1
ATOM 911 C CA . LYS A 1 111 ? 0.323 -23.992 -20.378 1.00 62.59 111 LYS A CA 1
ATOM 912 C C . LYS A 1 111 ? 0.452 -23.747 -18.882 1.00 62.59 111 LYS A C 1
ATOM 914 O O . LYS A 1 111 ? 0.078 -24.622 -18.126 1.00 62.59 111 LYS A O 1
ATOM 919 N N . LYS A 1 112 ? 0.923 -22.580 -18.443 1.00 57.38 112 LYS A N 1
ATOM 920 C CA . LYS A 1 112 ? 1.062 -22.187 -17.032 1.00 57.38 112 LYS A CA 1
ATOM 921 C C . LYS A 1 112 ? -0.285 -21.820 -16.421 1.00 57.38 112 LYS A C 1
ATOM 923 O O . LYS A 1 112 ? -0.471 -22.061 -15.244 1.00 57.38 112 LYS A O 1
ATOM 928 N N . GLU A 1 113 ? -1.224 -21.330 -17.220 1.00 54.50 113 GLU A N 1
ATOM 929 C CA . GLU A 1 113 ? -2.637 -21.151 -16.886 1.00 54.50 113 GLU A CA 1
ATOM 930 C C . GLU A 1 113 ? -3.335 -22.513 -16.829 1.00 54.50 113 GLU A C 1
ATOM 932 O O . GLU A 1 113 ? -3.959 -22.810 -15.827 1.00 54.50 113 GLU A O 1
ATOM 937 N N . LYS A 1 114 ? -3.138 -23.414 -17.807 1.00 56.84 114 LYS A N 1
ATOM 938 C CA . LYS A 1 114 ? -3.659 -24.797 -17.742 1.00 56.84 114 LYS A CA 1
ATOM 939 C C . LYS A 1 114 ? -3.028 -25.634 -16.629 1.00 56.84 114 LYS A C 1
ATOM 941 O O . LYS A 1 114 ? -3.689 -26.504 -16.085 1.00 56.84 114 LYS A O 1
ATOM 946 N N . GLN A 1 115 ? -1.764 -25.400 -16.290 1.00 53.66 115 GLN A N 1
ATOM 947 C CA . GLN A 1 115 ? -1.053 -26.100 -15.221 1.00 53.66 115 GLN A CA 1
ATOM 948 C C . GLN A 1 115 ? -1.357 -25.471 -13.860 1.00 53.66 115 GLN A C 1
ATOM 950 O O . GLN A 1 115 ? -1.480 -26.217 -12.903 1.00 53.66 115 GLN A O 1
ATOM 955 N N . ARG A 1 116 ? -1.608 -24.153 -13.771 1.00 54.66 116 ARG A N 1
ATOM 956 C CA . ARG A 1 116 ? -2.232 -23.532 -12.589 1.00 54.66 116 ARG A CA 1
ATOM 957 C C . ARG A 1 116 ? -3.649 -24.044 -12.396 1.00 54.66 116 ARG A C 1
ATOM 959 O O . ARG A 1 116 ? -3.918 -24.521 -11.316 1.00 54.66 116 ARG A O 1
ATOM 966 N N . GLN A 1 117 ? -4.473 -24.109 -13.439 1.00 52.50 117 GLN A N 1
ATOM 967 C CA . GLN A 1 117 ? -5.825 -24.675 -13.378 1.00 52.50 117 GLN A CA 1
ATOM 968 C C . GLN A 1 117 ? -5.827 -26.180 -13.056 1.00 52.50 117 GLN A C 1
ATOM 970 O O . GLN A 1 117 ? -6.726 -26.645 -12.370 1.00 52.50 117 GLN A O 1
ATOM 975 N N . LYS A 1 118 ? -4.823 -26.954 -13.500 1.00 52.28 118 LYS A N 1
ATOM 976 C CA . LYS A 1 118 ? -4.691 -28.386 -13.168 1.00 52.28 118 LYS A CA 1
ATOM 977 C C . LYS A 1 118 ? -4.154 -28.615 -11.750 1.00 52.28 118 LYS A C 1
ATOM 979 O O . LYS A 1 118 ? -4.636 -29.502 -11.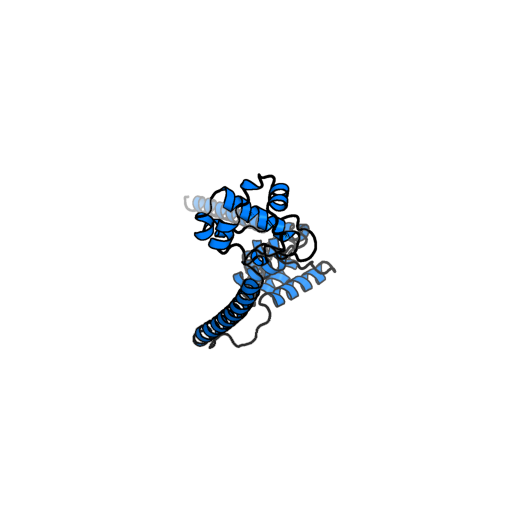064 1.00 52.28 118 LYS A O 1
ATOM 984 N N . THR A 1 119 ? -3.197 -27.808 -11.293 1.00 44.28 119 THR A N 1
ATOM 985 C CA . THR A 1 119 ? -2.680 -27.859 -9.916 1.00 44.28 119 THR A CA 1
ATOM 986 C C . THR A 1 119 ? -3.681 -27.277 -8.917 1.00 44.28 119 THR A C 1
ATOM 988 O O . THR A 1 119 ? -3.778 -27.7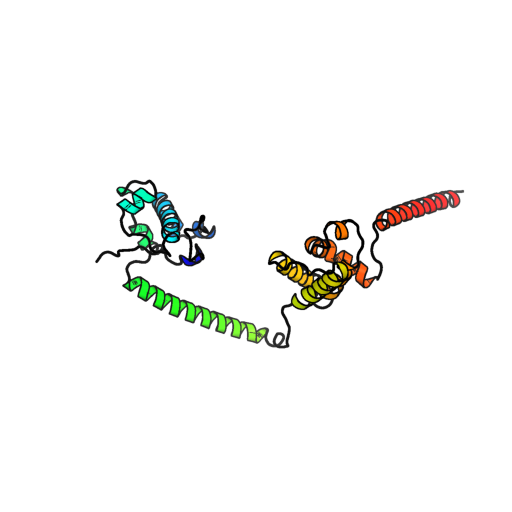80 -7.805 1.00 44.28 119 THR A O 1
ATOM 991 N N . GLU A 1 120 ? -4.472 -26.280 -9.315 1.00 49.03 120 GLU A N 1
ATOM 992 C CA . GLU A 1 120 ? -5.634 -25.775 -8.575 1.00 49.03 120 GLU A CA 1
ATOM 993 C C . GLU A 1 120 ? -6.749 -26.832 -8.549 1.00 49.03 120 GLU A C 1
ATOM 995 O O . GLU A 1 120 ? -7.312 -27.037 -7.489 1.00 49.03 120 GLU A O 1
ATOM 1000 N N . ALA A 1 121 ? -6.974 -27.609 -9.619 1.00 45.41 121 ALA A N 1
ATOM 1001 C CA . ALA A 1 121 ? -7.915 -28.740 -9.605 1.00 45.41 121 ALA A CA 1
ATOM 1002 C C . ALA A 1 121 ? -7.451 -29.935 -8.739 1.00 45.41 121 ALA A C 1
ATOM 1004 O O . ALA A 1 121 ? -8.268 -30.560 -8.071 1.00 45.41 121 ALA A O 1
ATOM 1005 N N . GLU A 1 122 ? -6.151 -30.249 -8.701 1.00 48.44 122 GLU A N 1
ATOM 1006 C CA . GLU A 1 122 ? -5.598 -31.348 -7.883 1.00 48.44 122 GLU A CA 1
ATOM 1007 C C . GLU A 1 122 ? -5.403 -30.954 -6.402 1.00 48.44 122 GLU A C 1
ATOM 1009 O O . GLU A 1 122 ? -5.442 -31.817 -5.530 1.00 48.44 122 GLU A O 1
ATOM 1014 N N . THR A 1 123 ? -5.252 -29.659 -6.087 1.00 39.50 123 THR A N 1
ATOM 1015 C CA . THR A 1 123 ? -5.303 -29.151 -4.695 1.00 39.50 123 THR A CA 1
ATOM 1016 C C . THR A 1 123 ? -6.722 -28.804 -4.239 1.00 39.50 123 THR A C 1
ATOM 1018 O O . THR A 1 123 ? -7.005 -28.798 -3.035 1.00 39.50 123 THR A O 1
ATOM 1021 N N . GLU A 1 124 ? -7.648 -28.605 -5.179 1.00 42.78 124 GLU A N 1
ATOM 1022 C CA . GLU A 1 124 ? -9.078 -28.622 -4.906 1.00 42.78 124 GLU A CA 1
ATOM 1023 C C . GLU A 1 124 ? -9.557 -30.040 -4.575 1.00 42.78 124 GLU A C 1
ATOM 1025 O O . GLU A 1 124 ? -10.342 -30.155 -3.658 1.00 42.78 124 GLU A O 1
ATOM 1030 N N . ASP A 1 125 ? -9.058 -31.149 -5.124 1.00 38.47 125 ASP A N 1
ATOM 1031 C CA . ASP A 1 125 ? -9.655 -32.465 -4.785 1.00 38.47 125 ASP A CA 1
ATOM 1032 C C . ASP A 1 125 ? -9.338 -32.997 -3.362 1.00 38.47 125 ASP A C 1
ATOM 1034 O O . ASP A 1 125 ? -9.947 -33.956 -2.896 1.00 38.47 125 ASP A O 1
ATOM 1038 N N . THR A 1 126 ? -8.448 -32.345 -2.597 1.00 40.97 126 THR A N 1
ATOM 1039 C CA . THR A 1 126 ? -8.324 -32.579 -1.136 1.00 40.97 126 THR A CA 1
ATOM 1040 C C . THR A 1 126 ? -8.918 -31.453 -0.273 1.00 40.97 126 THR A C 1
ATOM 1042 O O . THR A 1 126 ? -8.948 -31.574 0.949 1.00 40.97 126 THR A O 1
ATOM 1045 N N . SER A 1 127 ? -9.440 -30.369 -0.867 1.00 42.72 127 SER A N 1
ATOM 1046 C CA . SER A 1 127 ? -10.069 -29.249 -0.128 1.00 42.72 127 SER A CA 1
ATOM 1047 C C . SER A 1 127 ? -11.466 -28.820 -0.630 1.00 42.72 127 SER A C 1
ATOM 1049 O O . SER A 1 127 ? -12.170 -28.053 0.031 1.00 42.72 127 SER A O 1
ATOM 1051 N N . ALA A 1 128 ? -11.941 -29.389 -1.736 1.00 39.72 128 ALA A N 1
ATOM 1052 C CA . ALA A 1 128 ? -13.219 -29.131 -2.401 1.00 39.72 128 ALA A CA 1
ATOM 1053 C C . ALA A 1 128 ? -14.353 -30.035 -1.907 1.00 39.72 128 ALA A C 1
ATOM 1055 O O . ALA A 1 128 ? -15.470 -29.932 -2.408 1.00 39.72 128 ALA A O 1
ATOM 1056 N N . ALA A 1 129 ? -14.118 -30.833 -0.862 1.00 41.03 129 ALA A N 1
ATOM 1057 C CA . ALA A 1 129 ? -15.203 -31.392 -0.060 1.00 41.03 129 ALA A CA 1
ATOM 1058 C C . ALA A 1 129 ? -15.791 -30.372 0.943 1.00 41.03 129 ALA A C 1
ATOM 1060 O O . ALA A 1 129 ? -16.824 -30.654 1.541 1.00 41.03 129 ALA A O 1
ATOM 1061 N N . VAL A 1 130 ? -15.189 -29.180 1.123 1.00 46.50 130 VAL A N 1
ATOM 1062 C CA . VAL A 1 130 ? -15.693 -28.174 2.090 1.00 46.50 130 VAL A CA 1
ATOM 1063 C C . VAL A 1 130 ? -15.986 -26.790 1.475 1.00 46.50 130 VAL A C 1
ATOM 1065 O O . VAL A 1 130 ? -16.715 -26.005 2.071 1.00 46.50 130 VAL A O 1
ATOM 1068 N N . ALA A 1 131 ? -15.520 -26.469 0.261 1.00 46.50 131 ALA A N 1
ATOM 1069 C CA . ALA A 1 131 ? -15.558 -25.087 -0.256 1.00 46.50 131 ALA A CA 1
ATOM 1070 C C . ALA A 1 131 ? -16.497 -24.813 -1.455 1.00 46.50 131 ALA A C 1
ATOM 1072 O O . ALA A 1 131 ? -16.341 -23.802 -2.138 1.00 46.50 131 ALA A O 1
ATOM 1073 N N . LYS A 1 132 ? -17.508 -25.652 -1.713 1.00 37.78 132 LYS A N 1
ATOM 1074 C CA . LYS A 1 132 ? -18.619 -25.317 -2.632 1.00 37.78 132 LYS A CA 1
ATOM 1075 C C . LYS A 1 132 ? -19.960 -25.333 -1.903 1.00 37.78 132 LYS A C 1
ATOM 1077 O O . LYS A 1 132 ? -20.801 -26.195 -2.112 1.00 37.78 132 LYS A O 1
ATOM 1082 N N . SER A 1 133 ? -20.156 -24.315 -1.070 1.00 38.12 133 SER A N 1
ATOM 1083 C CA . SER A 1 133 ? -21.467 -23.914 -0.558 1.00 38.12 133 SER A CA 1
ATOM 1084 C C . SER A 1 133 ? -21.485 -22.390 -0.342 1.00 38.12 133 SER A C 1
ATOM 1086 O O . SER A 1 133 ? -21.162 -21.905 0.733 1.00 38.12 133 SER A O 1
ATOM 1088 N N . THR A 1 134 ? -21.808 -21.641 -1.410 1.00 42.28 134 THR A N 1
ATOM 1089 C CA . THR A 1 134 ? -22.411 -20.282 -1.426 1.00 42.28 134 THR A CA 1
ATOM 1090 C C . THR A 1 134 ? -21.883 -19.214 -0.447 1.00 42.28 134 THR A C 1
ATOM 1092 O O . THR A 1 134 ? -22.361 -19.199 0.674 1.00 42.28 134 THR A O 1
ATOM 1095 N N . LEU A 1 135 ? -21.077 -18.209 -0.846 1.00 39.66 135 LEU A N 1
ATOM 1096 C CA . LEU A 1 135 ? -20.964 -16.950 -0.066 1.00 39.66 135 LEU A CA 1
ATOM 1097 C C . LEU A 1 135 ? -20.532 -15.724 -0.899 1.00 39.66 135 LEU A C 1
ATOM 1099 O O . LEU A 1 135 ? -19.687 -15.789 -1.788 1.00 39.66 135 LEU A O 1
ATOM 1103 N N . ARG A 1 136 ? -21.148 -14.581 -0.578 1.00 48.91 136 ARG A N 1
ATOM 1104 C CA . ARG A 1 136 ? -20.862 -13.214 -1.057 1.00 48.91 136 ARG A CA 1
ATOM 1105 C C . ARG A 1 136 ? -19.422 -12.790 -0.692 1.00 48.91 136 ARG A C 1
ATOM 1107 O O . ARG A 1 136 ? -18.794 -13.464 0.121 1.00 48.91 136 ARG A O 1
ATOM 1114 N N . PRO A 1 137 ? -18.877 -11.669 -1.224 1.00 60.12 137 PRO A N 1
ATOM 1115 C CA . PRO A 1 137 ? -17.593 -11.157 -0.749 1.00 60.12 137 PRO A CA 1
ATOM 1116 C C . PRO A 1 137 ? -17.653 -11.005 0.772 1.00 60.12 137 PRO A C 1
ATOM 1118 O O . PRO A 1 137 ? -18.537 -10.315 1.270 1.00 60.12 137 PRO A O 1
ATOM 1121 N N . VAL A 1 138 ? -16.719 -11.635 1.484 1.00 68.50 138 VAL A N 1
ATOM 1122 C CA . VAL A 1 138 ? -16.699 -11.790 2.952 1.00 68.50 138 VAL A CA 1
ATOM 1123 C C . VAL A 1 138 ? -16.876 -10.464 3.724 1.00 68.50 138 VAL A C 1
ATOM 1125 O O . VAL A 1 138 ? -17.317 -10.466 4.864 1.00 68.50 138 VAL A O 1
ATOM 1128 N N . SER A 1 139 ? -16.586 -9.313 3.106 1.00 77.25 139 SER A N 1
ATOM 1129 C CA . SER A 1 139 ? -16.730 -7.969 3.692 1.00 77.25 139 SER A CA 1
ATOM 1130 C C . SER A 1 139 ? -17.917 -7.144 3.172 1.00 77.25 139 SER A C 1
ATOM 1132 O O . SER A 1 139 ? -18.065 -5.979 3.555 1.00 77.25 139 SER A O 1
ATOM 1134 N N . ARG A 1 140 ? -18.756 -7.701 2.286 1.00 87.75 140 ARG A N 1
ATOM 1135 C CA . ARG A 1 140 ? -19.911 -7.001 1.704 1.00 87.75 140 ARG A CA 1
ATOM 1136 C C . ARG A 1 140 ? -20.950 -6.671 2.769 1.00 87.75 140 ARG A C 1
ATOM 1138 O O . ARG A 1 140 ? -21.329 -5.509 2.881 1.00 87.75 140 ARG A O 1
ATOM 1145 N N . ASP A 1 141 ? -21.338 -7.660 3.564 1.00 89.56 141 ASP A N 1
ATOM 1146 C CA . ASP A 1 141 ? -22.379 -7.504 4.585 1.00 89.56 141 ASP A CA 1
ATOM 1147 C C . ASP A 1 141 ? -21.928 -6.520 5.683 1.00 89.56 141 ASP A C 1
ATOM 1149 O O . ASP A 1 141 ? -22.706 -5.690 6.164 1.00 89.56 141 ASP A O 1
ATOM 1153 N N . THR A 1 142 ? -20.627 -6.518 5.996 1.00 93.69 142 THR A N 1
ATOM 1154 C CA . THR A 1 142 ? -20.001 -5.548 6.904 1.00 93.69 142 THR A CA 1
ATOM 1155 C C . THR A 1 142 ? -20.053 -4.124 6.356 1.00 93.69 142 THR A C 1
ATOM 1157 O O . THR A 1 142 ? -20.377 -3.193 7.091 1.00 93.69 142 THR A O 1
ATOM 1160 N N . TRP A 1 143 ? -19.760 -3.932 5.064 1.00 94.94 143 TRP A N 1
ATOM 1161 C CA . TRP A 1 143 ? -19.875 -2.622 4.416 1.00 94.94 143 TRP A CA 1
ATOM 1162 C C . TRP A 1 143 ? -21.323 -2.131 4.388 1.00 94.94 143 TRP A C 1
ATOM 1164 O O . TRP A 1 143 ? -21.576 -0.971 4.708 1.00 94.94 143 TRP A O 1
ATOM 1174 N N . GLU A 1 144 ? -22.268 -2.999 4.026 1.00 94.56 144 GLU A N 1
ATOM 1175 C CA . GLU A 1 144 ? -23.690 -2.655 3.972 1.00 94.56 144 GLU A CA 1
ATOM 1176 C C . GLU A 1 144 ? -24.189 -2.208 5.354 1.00 94.56 144 GLU A C 1
ATOM 1178 O O . GLU A 1 144 ? -24.747 -1.116 5.464 1.00 94.56 144 GLU A O 1
ATOM 1183 N N . SER A 1 145 ? -23.862 -2.956 6.413 1.00 94.88 145 SER A N 1
ATOM 1184 C CA . SER A 1 145 ? -24.235 -2.625 7.799 1.00 94.88 145 SER A CA 1
ATOM 1185 C C . SER A 1 145 ? -23.585 -1.335 8.313 1.00 94.88 145 SER A C 1
ATOM 1187 O O . SER A 1 145 ? -24.251 -0.495 8.916 1.00 94.88 145 SER A O 1
ATOM 1189 N N . TYR A 1 146 ? -22.291 -1.130 8.040 1.00 96.25 146 TYR A N 1
ATOM 1190 C CA . TYR A 1 146 ? -21.606 0.119 8.384 1.00 96.25 146 TYR A CA 1
ATOM 1191 C C . TYR A 1 146 ? -22.222 1.314 7.646 1.00 96.25 146 TYR A C 1
ATOM 1193 O O . TYR A 1 146 ? -22.513 2.344 8.249 1.00 96.25 146 TYR A O 1
ATOM 1201 N N . SER A 1 147 ? -22.437 1.181 6.335 1.00 95.56 147 SER A N 1
ATOM 1202 C CA . SER A 1 147 ? -22.914 2.274 5.487 1.00 95.56 147 SER A CA 1
ATOM 1203 C C . SER A 1 147 ? -24.356 2.679 5.788 1.00 95.56 147 SER A C 1
ATOM 1205 O O . SER A 1 147 ? -24.649 3.875 5.795 1.00 95.56 147 SER A O 1
ATOM 1207 N N . SER A 1 148 ? -25.233 1.721 6.102 1.00 94.31 148 SER A N 1
ATOM 1208 C CA . SER A 1 148 ? -26.621 1.987 6.488 1.00 94.31 148 SER A CA 1
ATOM 1209 C C . SER A 1 148 ? -26.705 2.674 7.854 1.00 94.31 148 SER A C 1
ATOM 1211 O O . SER A 1 148 ? -27.414 3.674 7.997 1.00 94.31 148 SER A O 1
ATOM 1213 N N . ALA A 1 149 ? -25.918 2.223 8.837 1.00 95.19 149 ALA A N 1
ATOM 1214 C CA . ALA A 1 149 ? -25.825 2.867 10.146 1.00 95.19 149 ALA A CA 1
ATOM 1215 C C . ALA A 1 149 ? -25.231 4.284 10.044 1.00 95.19 149 ALA A C 1
ATOM 1217 O O . ALA A 1 149 ? -25.720 5.223 10.676 1.00 95.19 149 ALA A O 1
ATOM 1218 N N . TYR A 1 150 ? -24.217 4.464 9.194 1.00 96.44 150 TYR A N 1
ATOM 1219 C CA . TYR A 1 150 ? -23.614 5.766 8.919 1.00 96.44 150 TYR A CA 1
ATOM 1220 C C . TYR A 1 150 ? -24.615 6.730 8.273 1.00 96.44 150 TYR A C 1
ATOM 1222 O O . TYR A 1 150 ? -24.744 7.872 8.717 1.00 96.44 150 TYR A O 1
ATOM 1230 N N . LEU A 1 151 ? -25.355 6.263 7.261 1.00 94.31 151 LEU A N 1
ATOM 1231 C CA . LEU A 1 151 ? -26.398 7.038 6.592 1.00 94.31 151 LEU A CA 1
ATOM 1232 C C . LEU A 1 151 ? -27.505 7.436 7.572 1.00 94.31 151 LEU A C 1
ATOM 1234 O O . LEU A 1 151 ? -27.914 8.591 7.579 1.00 94.31 151 LEU A O 1
ATOM 1238 N N . THR A 1 152 ? -27.931 6.518 8.440 1.00 94.75 152 THR A N 1
ATOM 1239 C CA . THR A 1 152 ? -28.942 6.792 9.473 1.00 94.75 152 THR A CA 1
ATOM 1240 C C . THR A 1 152 ? -28.478 7.892 10.429 1.00 94.75 152 THR A C 1
ATOM 1242 O O . THR A 1 152 ? -29.240 8.799 10.752 1.00 94.75 152 THR A O 1
ATOM 1245 N N . ARG A 1 153 ? -27.208 7.863 10.854 1.00 94.69 153 ARG A N 1
ATOM 1246 C CA . ARG A 1 153 ? -26.668 8.845 11.805 1.00 94.69 153 ARG A CA 1
ATOM 1247 C C . ARG A 1 153 ? -26.377 10.211 11.182 1.00 94.69 153 ARG A C 1
ATOM 1249 O O . ARG A 1 153 ? -26.617 11.234 11.815 1.00 94.69 153 ARG A O 1
ATOM 1256 N N . TYR A 1 154 ? -25.788 10.236 9.989 1.00 94.81 154 TYR A N 1
ATOM 1257 C CA . TYR A 1 154 ? -25.254 11.461 9.382 1.00 94.81 154 TYR A CA 1
ATOM 1258 C C . TYR A 1 154 ? -26.061 11.972 8.188 1.00 94.81 154 TYR A C 1
ATOM 1260 O O . TYR A 1 154 ? -25.708 13.006 7.623 1.00 94.81 154 TYR A O 1
ATOM 1268 N N . SER A 1 155 ? -27.119 11.262 7.784 1.00 92.19 155 SER A N 1
ATOM 1269 C CA . SER A 1 155 ? -27.934 11.568 6.595 1.00 92.19 155 SER A CA 1
ATOM 1270 C C . SER A 1 155 ? -27.125 11.675 5.291 1.00 92.19 155 SER A C 1
ATOM 1272 O O . SER A 1 155 ? -27.600 12.220 4.298 1.00 92.19 155 SER A O 1
ATOM 1274 N N . LYS A 1 156 ? -25.886 11.162 5.276 1.00 88.81 156 LYS A N 1
ATOM 1275 C CA . LYS A 1 156 ? -24.992 11.125 4.113 1.00 88.81 156 LYS A CA 1
ATOM 1276 C C . LYS A 1 156 ? -24.275 9.778 4.045 1.00 88.81 156 LYS A C 1
ATOM 1278 O O . LYS A 1 156 ? -23.879 9.271 5.093 1.00 88.81 156 LYS A O 1
ATOM 1283 N N . PRO A 1 157 ? -24.074 9.202 2.848 1.00 88.50 157 PRO A N 1
ATOM 1284 C CA . PRO A 1 157 ? -23.353 7.944 2.709 1.00 88.50 157 PRO A CA 1
ATOM 1285 C C . PRO A 1 157 ? -21.844 8.133 2.963 1.00 88.50 157 PRO A C 1
ATOM 1287 O O . PRO A 1 157 ? -21.281 9.158 2.563 1.00 88.50 157 PRO A O 1
ATOM 1290 N N . PRO A 1 158 ? -21.163 7.156 3.589 1.00 93.06 158 PRO A N 1
ATOM 1291 C CA . PRO A 1 158 ? -19.716 7.201 3.766 1.00 93.06 158 PRO A CA 1
ATOM 1292 C C . PRO A 1 158 ? -18.981 6.935 2.445 1.00 93.06 158 PRO A C 1
ATOM 1294 O O . PRO A 1 158 ? -19.446 6.184 1.586 1.00 93.06 158 PRO A O 1
ATOM 1297 N N . VAL A 1 159 ? -17.789 7.518 2.290 1.00 91.44 159 VAL A N 1
ATOM 1298 C CA . VAL A 1 159 ? -16.962 7.337 1.087 1.00 91.44 159 VAL A CA 1
ATOM 1299 C C . VAL A 1 159 ? -16.232 5.997 1.138 1.00 91.44 159 VAL A C 1
ATOM 1301 O O . VAL A 1 159 ? -15.449 5.731 2.051 1.00 91.44 159 VAL A O 1
ATOM 1304 N N . ARG A 1 160 ? -16.443 5.164 0.115 1.00 87.94 160 ARG A N 1
ATOM 1305 C CA . ARG A 1 160 ? -15.765 3.873 -0.032 1.00 87.94 160 ARG A CA 1
ATOM 1306 C C . ARG A 1 160 ? -14.476 4.019 -0.833 1.00 87.94 160 ARG A C 1
ATOM 1308 O O . ARG A 1 160 ? -14.494 4.517 -1.953 1.00 87.94 160 ARG A O 1
ATOM 1315 N N . ASN A 1 161 ? -13.366 3.527 -0.293 1.00 90.75 161 ASN A N 1
ATOM 1316 C CA . ASN A 1 161 ? -12.082 3.478 -0.994 1.00 90.75 161 ASN A CA 1
ATOM 1317 C C . ASN A 1 161 ? -11.352 2.148 -0.730 1.00 90.75 161 ASN A C 1
ATOM 1319 O O . ASN A 1 161 ? -11.823 1.289 0.020 1.00 90.75 161 ASN A O 1
ATOM 1323 N N . GLN A 1 162 ? -10.187 1.964 -1.354 1.00 86.19 162 GLN A N 1
ATOM 1324 C CA . GLN A 1 162 ? -9.407 0.732 -1.216 1.00 86.19 162 GLN A CA 1
ATOM 1325 C C . GLN A 1 162 ? -8.931 0.479 0.225 1.00 86.19 162 GLN A C 1
ATOM 1327 O O . GLN A 1 162 ? -8.940 -0.669 0.669 1.00 86.19 162 GLN A O 1
ATOM 1332 N N . LYS A 1 163 ? -8.568 1.532 0.970 1.00 91.75 163 LYS A N 1
ATOM 1333 C CA . LYS A 1 163 ? -8.161 1.431 2.380 1.00 91.75 163 LYS A CA 1
ATOM 1334 C C . LYS A 1 163 ? -9.314 0.906 3.240 1.00 91.75 163 LYS A C 1
ATOM 1336 O O . LYS A 1 163 ? -9.130 -0.057 3.974 1.00 91.75 163 LYS A O 1
ATOM 1341 N N . VAL A 1 164 ? -10.509 1.472 3.077 1.00 93.19 164 VAL A N 1
ATOM 1342 C CA . VAL A 1 164 ? -11.737 1.039 3.760 1.00 93.19 164 VAL A CA 1
ATOM 1343 C C . VAL A 1 164 ? -12.038 -0.433 3.465 1.00 93.19 164 VAL A C 1
ATOM 1345 O O . VAL A 1 164 ? -12.303 -1.204 4.382 1.00 93.19 164 VAL A O 1
ATOM 1348 N N . ASN A 1 165 ? -11.924 -0.860 2.202 1.00 90.62 165 ASN A N 1
ATOM 1349 C CA . ASN A 1 165 ? -12.131 -2.264 1.830 1.00 90.62 165 ASN A CA 1
ATOM 1350 C C . ASN A 1 165 ? -11.151 -3.209 2.541 1.00 90.62 165 ASN A C 1
ATOM 1352 O O . ASN A 1 165 ? -11.562 -4.261 3.031 1.00 90.62 165 ASN A O 1
ATOM 1356 N N . ALA A 1 166 ? -9.871 -2.833 2.615 1.00 90.69 166 ALA A N 1
ATOM 1357 C CA . ALA A 1 166 ? -8.859 -3.620 3.313 1.00 90.69 166 ALA A CA 1
ATOM 1358 C C . ALA A 1 166 ? -9.140 -3.699 4.822 1.00 90.69 166 ALA A C 1
ATOM 1360 O O . ALA A 1 166 ? -9.026 -4.771 5.412 1.00 90.69 166 ALA A O 1
ATOM 1361 N N . GLN A 1 167 ? -9.567 -2.592 5.432 1.00 94.56 167 GLN A N 1
ATOM 1362 C CA . GLN A 1 167 ? -9.889 -2.537 6.858 1.00 94.56 167 GLN A CA 1
ATOM 1363 C C . GLN A 1 167 ? -11.096 -3.399 7.218 1.00 94.56 167 GLN A C 1
ATOM 1365 O O . GLN A 1 167 ? -11.045 -4.132 8.200 1.00 94.56 167 GLN A O 1
ATOM 1370 N N . LEU A 1 168 ? -12.154 -3.382 6.405 1.00 94.12 168 LEU A N 1
ATOM 1371 C CA . LEU A 1 168 ? -13.322 -4.231 6.643 1.00 94.12 168 LEU A CA 1
ATOM 1372 C C . LEU A 1 168 ? -13.012 -5.715 6.433 1.00 94.12 168 LEU A C 1
ATOM 1374 O O . LEU A 1 168 ? -13.504 -6.549 7.185 1.00 94.12 168 LEU A O 1
ATOM 1378 N N . ALA A 1 169 ? -12.157 -6.061 5.467 1.00 91.81 169 ALA A N 1
ATOM 1379 C CA . ALA A 1 169 ? -11.688 -7.437 5.317 1.00 91.81 169 ALA A CA 1
ATOM 1380 C C . ALA A 1 169 ? -10.871 -7.901 6.538 1.00 91.81 169 ALA A C 1
ATOM 1382 O O . ALA A 1 169 ? -11.029 -9.029 6.999 1.00 91.81 169 ALA A O 1
ATOM 1383 N N . GLN A 1 170 ? -10.028 -7.025 7.095 1.00 93.44 170 GLN A N 1
ATOM 1384 C CA . GLN A 1 170 ? -9.286 -7.306 8.326 1.00 93.44 170 GLN A CA 1
ATOM 1385 C C . GLN A 1 170 ? -10.205 -7.427 9.544 1.00 93.44 170 GLN A C 1
ATOM 1387 O O . GLN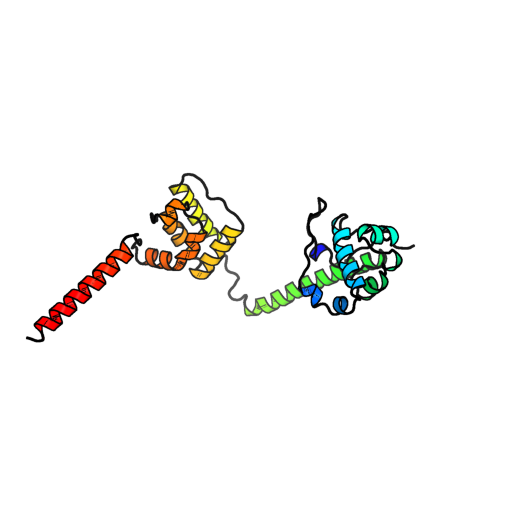 A 1 170 ? -9.988 -8.315 10.362 1.00 93.44 170 GLN A O 1
ATOM 1392 N N . LEU A 1 171 ? -11.243 -6.593 9.640 1.00 94.62 171 LEU A N 1
ATOM 1393 C CA . LEU A 1 171 ? -12.245 -6.675 10.702 1.00 94.62 171 LEU A CA 1
ATOM 1394 C C . LEU A 1 171 ? -12.947 -8.037 10.686 1.00 94.62 171 LEU A C 1
ATOM 1396 O O . LEU A 1 171 ? -13.002 -8.707 11.713 1.00 94.62 171 LEU A O 1
ATOM 1400 N N . VAL A 1 172 ? -13.401 -8.487 9.511 1.00 94.12 172 VAL A N 1
ATOM 1401 C CA . VAL A 1 172 ? -14.036 -9.806 9.359 1.00 94.12 172 VAL A CA 1
ATOM 1402 C C . VAL A 1 172 ? -13.062 -10.939 9.672 1.00 94.12 172 VAL A C 1
ATOM 1404 O O . VAL A 1 172 ? -13.437 -11.912 10.315 1.00 94.12 172 VAL A O 1
ATOM 1407 N N . LYS A 1 173 ? -11.786 -10.806 9.293 1.00 92.50 173 LYS A N 1
ATOM 1408 C CA . LYS A 1 173 ? -10.759 -11.796 9.646 1.00 92.50 173 LYS A CA 1
ATOM 1409 C C . LYS A 1 173 ? -10.550 -11.922 11.163 1.00 92.50 173 LYS A C 1
ATOM 1411 O O . LYS A 1 173 ? -10.175 -12.996 11.618 1.00 92.50 173 LYS A O 1
ATOM 1416 N N . ARG A 1 174 ? -10.741 -10.842 11.927 1.00 93.06 174 ARG A N 1
ATOM 1417 C CA . ARG A 1 174 ? -10.546 -10.826 13.386 1.00 93.06 174 ARG A CA 1
ATOM 1418 C C . ARG A 1 174 ? -11.780 -11.276 14.160 1.00 93.06 174 ARG A C 1
ATOM 1420 O O . ARG A 1 174 ? -11.642 -12.038 15.104 1.00 93.06 174 ARG A O 1
ATOM 1427 N N . LEU A 1 175 ? -12.957 -10.792 13.767 1.00 91.50 175 LEU A N 1
ATOM 1428 C CA . LEU A 1 175 ? -14.204 -10.964 14.522 1.00 91.50 175 LEU A CA 1
ATOM 1429 C C . LEU A 1 175 ? -15.135 -12.036 13.935 1.00 91.50 175 LEU A C 1
ATOM 1431 O O . LEU A 1 175 ? -16.120 -12.394 14.564 1.00 91.50 175 LEU A O 1
ATOM 1435 N N . GLY A 1 176 ? -14.849 -12.543 12.733 1.00 90.44 176 GLY A N 1
ATOM 1436 C CA . GLY A 1 176 ? -15.720 -13.467 12.006 1.00 90.44 176 GLY A CA 1
ATOM 1437 C C . GLY A 1 176 ? -16.743 -12.763 11.106 1.00 90.44 176 GLY A C 1
ATOM 1438 O O . GLY A 1 176 ? -16.992 -11.560 11.225 1.00 90.44 176 GLY A O 1
ATOM 1439 N N . SER A 1 177 ? -17.323 -13.516 10.166 1.00 87.88 177 SER A N 1
ATOM 1440 C CA . SER A 1 177 ? -18.307 -13.015 9.189 1.00 87.88 177 SER A CA 1
ATOM 1441 C C . SER A 1 177 ? -19.625 -12.587 9.821 1.00 87.88 177 SER A C 1
ATOM 1443 O O . SER A 1 177 ? -20.274 -11.679 9.309 1.00 87.88 177 SER A O 1
ATOM 1445 N N . ASP A 1 178 ? -20.000 -13.211 10.935 1.00 88.12 178 ASP A N 1
ATOM 1446 C CA . ASP A 1 178 ? -21.329 -13.046 11.523 1.00 88.12 178 ASP A CA 1
ATOM 1447 C C . ASP A 1 178 ? -21.386 -11.862 12.492 1.00 88.12 178 ASP A C 1
ATOM 1449 O O . ASP A 1 178 ? -22.404 -11.172 12.585 1.00 88.12 178 ASP A O 1
ATOM 1453 N N . ASP A 1 179 ? -20.290 -11.598 13.205 1.00 91.88 179 ASP A N 1
ATOM 1454 C CA . ASP A 1 179 ? -20.228 -10.550 14.226 1.00 91.88 179 ASP A CA 1
ATOM 1455 C C . ASP A 1 179 ? -19.727 -9.219 13.666 1.00 91.88 179 ASP A C 1
ATOM 1457 O O . ASP A 1 179 ? -20.215 -8.157 14.063 1.00 91.88 179 ASP A O 1
ATOM 1461 N N . ALA A 1 180 ? -18.813 -9.240 12.689 1.00 94.00 180 ALA A N 1
ATOM 1462 C CA . ALA A 1 180 ? -18.245 -8.018 12.123 1.00 94.00 180 ALA A CA 1
ATOM 1463 C C . ALA A 1 180 ? -19.298 -7.021 11.584 1.00 94.00 180 ALA A C 1
ATOM 1465 O O . ALA A 1 180 ? -19.158 -5.828 11.875 1.00 94.00 180 ALA A O 1
ATOM 1466 N N . PRO A 1 181 ? -20.364 -7.431 10.860 1.00 94.94 181 PRO A N 1
ATOM 1467 C CA . PRO A 1 181 ? -21.403 -6.501 10.414 1.00 94.94 181 PRO A CA 1
ATOM 1468 C C . PRO A 1 181 ? -22.168 -5.851 11.571 1.00 94.94 181 PRO A C 1
ATOM 1470 O O . PRO A 1 181 ? -22.410 -4.641 11.551 1.00 94.94 181 PRO A O 1
ATOM 1473 N N . LYS A 1 182 ? -22.494 -6.633 12.609 1.00 94.25 182 LYS A N 1
ATOM 1474 C CA . LYS A 1 182 ? -23.229 -6.163 13.794 1.00 94.25 182 LYS A CA 1
ATOM 1475 C C . LYS A 1 182 ? -22.400 -5.144 14.571 1.00 94.25 182 LYS A C 1
ATOM 1477 O O . LYS A 1 182 ? -22.904 -4.087 14.945 1.00 94.25 182 LYS A O 1
ATOM 1482 N N . ILE A 1 183 ? -21.109 -5.421 14.736 1.00 94.38 183 ILE A N 1
ATOM 1483 C CA . ILE A 1 183 ? -20.174 -4.554 15.459 1.00 94.38 183 ILE A CA 1
ATOM 1484 C C . ILE A 1 183 ? -19.906 -3.268 14.680 1.00 94.38 183 ILE A C 1
ATOM 1486 O O . ILE A 1 183 ? -19.874 -2.187 15.268 1.00 94.38 183 ILE A O 1
ATOM 1490 N N . ALA A 1 184 ? -19.799 -3.346 13.352 1.00 95.81 184 ALA A N 1
ATOM 1491 C CA . ALA A 1 184 ? -19.649 -2.165 12.511 1.00 95.81 184 ALA A CA 1
ATOM 1492 C C . ALA A 1 184 ? -20.868 -1.227 12.592 1.00 95.81 184 ALA A C 1
ATOM 1494 O O . ALA A 1 184 ? -20.694 -0.009 12.619 1.00 95.81 184 ALA A O 1
ATOM 1495 N N . ALA A 1 185 ? -22.087 -1.767 12.688 1.00 95.25 185 ALA A N 1
ATOM 1496 C CA . ALA A 1 185 ? -23.287 -0.969 12.942 1.00 95.25 185 ALA A CA 1
ATOM 1497 C C . ALA A 1 185 ? -23.325 -0.424 14.384 1.00 95.25 185 ALA A C 1
ATOM 1499 O O . ALA A 1 185 ? -23.602 0.757 14.598 1.00 95.25 185 ALA A O 1
ATOM 1500 N N . PHE A 1 186 ? -22.988 -1.254 15.376 1.00 94.62 186 PHE A N 1
ATOM 1501 C CA . PHE A 1 186 ? -22.949 -0.875 16.792 1.00 94.62 186 PHE A CA 1
ATOM 1502 C C . PHE A 1 186 ? -21.955 0.261 17.068 1.00 94.62 186 PHE A C 1
ATOM 1504 O O . PHE A 1 186 ? -22.265 1.189 17.822 1.00 94.62 186 PHE A O 1
ATOM 1511 N N . TYR A 1 187 ? -20.802 0.252 16.400 1.00 95.50 187 TYR A N 1
ATOM 1512 C CA . TYR A 1 187 ? -19.792 1.306 16.461 1.00 95.50 187 TYR A CA 1
ATOM 1513 C C . TYR A 1 187 ? -20.377 2.702 16.205 1.00 95.50 187 TYR A C 1
ATOM 1515 O O . TYR A 1 187 ? -20.105 3.627 16.966 1.00 95.50 187 TYR A O 1
ATOM 1523 N N . LEU A 1 188 ? -21.269 2.844 15.220 1.00 94.69 188 LEU A N 1
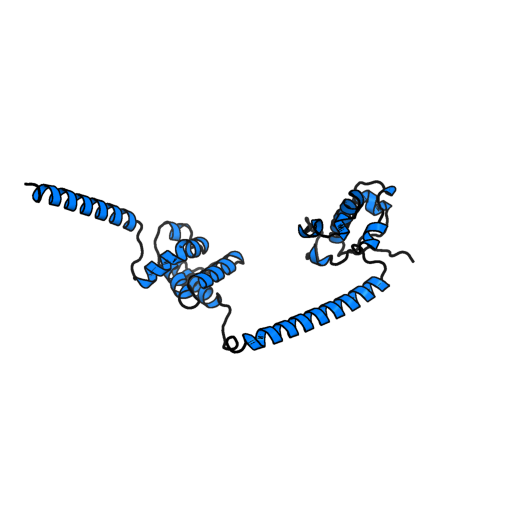ATOM 1524 C CA . LEU A 1 188 ? -21.920 4.116 14.875 1.00 94.69 188 LEU A CA 1
ATOM 1525 C C . LEU A 1 188 ? -22.890 4.616 15.951 1.00 94.69 188 LEU A C 1
ATOM 1527 O O . LEU A 1 188 ? -23.262 5.789 15.952 1.00 94.69 188 LEU A O 1
ATOM 1531 N N . THR A 1 189 ? -23.299 3.756 16.884 1.00 92.19 189 THR A N 1
ATOM 1532 C CA . THR A 1 189 ? -24.165 4.126 18.012 1.00 92.19 189 THR A CA 1
ATOM 1533 C C . THR A 1 189 ? -23.385 4.644 19.224 1.00 92.19 189 THR A C 1
ATOM 1535 O O . THR A 1 189 ? -24.000 5.050 20.216 1.00 92.19 189 THR A O 1
ATOM 1538 N N . HIS A 1 190 ? -22.050 4.624 19.178 1.00 90.69 190 HIS A N 1
ATOM 1539 C CA . HIS A 1 190 ? -21.218 5.139 20.257 1.00 90.69 190 HIS A CA 1
ATOM 1540 C C . HIS A 1 190 ? -21.102 6.655 20.199 1.00 90.69 190 HIS A C 1
ATOM 1542 O O . HIS A 1 190 ? -21.020 7.271 19.141 1.00 90.69 190 HIS A O 1
ATOM 1548 N N . ASN A 1 191 ? -21.051 7.262 21.382 1.00 89.75 191 ASN A N 1
ATOM 1549 C CA . ASN A 1 191 ? -20.885 8.705 21.539 1.00 89.75 191 ASN A CA 1
ATOM 1550 C C . ASN A 1 191 ? -19.551 9.057 22.210 1.00 89.75 191 ASN A C 1
ATOM 1552 O O . ASN A 1 191 ? -19.398 10.164 22.724 1.00 89.75 191 ASN A O 1
ATOM 1556 N N . LYS A 1 192 ? -18.571 8.136 22.203 1.00 89.19 192 LYS A N 1
ATOM 1557 C CA . LYS A 1 192 ? -17.211 8.438 22.667 1.00 89.19 192 LYS A CA 1
ATOM 1558 C C . LYS A 1 192 ? -16.689 9.647 21.864 1.00 89.19 192 LYS A C 1
ATOM 1560 O O . LYS A 1 192 ? -16.763 9.608 20.630 1.00 89.19 192 LYS A O 1
ATOM 1565 N N . PRO A 1 193 ? -16.153 10.703 22.510 1.00 89.56 193 PRO A N 1
ATOM 1566 C CA . PRO A 1 193 ? -15.774 11.941 21.822 1.00 89.56 1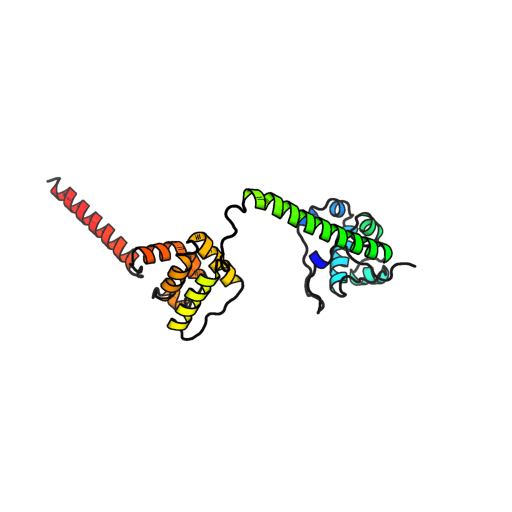93 PRO A CA 1
ATOM 1567 C C . PRO A 1 193 ? -14.859 11.727 20.611 1.00 89.56 193 PRO A C 1
ATOM 1569 O O . PRO A 1 193 ? -15.055 12.361 19.580 1.00 89.56 193 PRO A O 1
ATOM 1572 N N . ILE A 1 194 ? -13.921 10.776 20.704 1.00 92.62 194 ILE A N 1
ATOM 1573 C CA . ILE A 1 194 ? -12.978 10.432 19.629 1.00 92.62 194 ILE A CA 1
ATOM 1574 C C . ILE A 1 194 ? -13.654 9.837 18.380 1.00 92.62 194 ILE A C 1
ATOM 1576 O O . ILE A 1 194 ? -13.204 10.068 17.259 1.00 92.62 194 ILE A O 1
ATOM 1580 N N . TYR A 1 195 ? -14.755 9.100 18.538 1.00 94.56 195 TYR A N 1
ATOM 1581 C CA . TYR A 1 195 ? -15.502 8.548 17.403 1.00 94.56 195 TYR A CA 1
ATOM 1582 C C . TYR A 1 195 ? -16.364 9.620 16.741 1.00 94.56 195 TYR A C 1
ATOM 1584 O O . TYR A 1 195 ? -16.436 9.703 15.518 1.00 94.56 195 TYR A O 1
ATOM 1592 N N . VAL A 1 196 ? -16.969 10.502 17.538 1.00 93.31 196 VAL A N 1
ATOM 1593 C CA . VAL A 1 196 ? -17.795 11.594 17.010 1.00 93.31 196 VAL A CA 1
ATOM 1594 C C . VAL A 1 196 ? -16.937 12.632 16.282 1.00 93.31 196 VAL A C 1
ATOM 1596 O O . VAL A 1 196 ? -17.300 13.038 15.175 1.00 93.31 196 VAL A O 1
ATOM 1599 N N . SER A 1 197 ? -15.794 13.026 16.858 1.00 92.50 197 SER A N 1
ATOM 1600 C CA . SER A 1 197 ? -14.891 14.027 16.271 1.00 92.50 197 SER A CA 1
ATOM 1601 C C . SER A 1 197 ? -14.287 13.567 14.941 1.00 92.50 197 SER A C 1
ATOM 1603 O O . SER A 1 197 ? -14.189 14.355 14.005 1.00 92.50 197 SER A O 1
ATOM 1605 N N . SER A 1 198 ? -13.968 12.277 14.819 1.00 92.88 198 SER A N 1
ATOM 1606 C CA . SER A 1 198 ? -13.453 11.654 13.590 1.00 92.88 198 SER A CA 1
ATOM 1607 C C . SER A 1 198 ? -14.534 11.257 12.578 1.00 92.88 198 SER A C 1
ATOM 1609 O O . SER A 1 198 ? -14.214 10.693 11.531 1.00 92.88 198 SER A O 1
ATOM 1611 N N . ARG A 1 199 ? -15.814 11.531 12.872 1.00 94.25 199 ARG A N 1
ATOM 1612 C CA . ARG A 1 199 ? -16.968 11.108 12.059 1.00 94.25 199 ARG A CA 1
ATOM 1613 C C . ARG A 1 199 ? -17.013 9.597 11.823 1.00 94.25 199 ARG A C 1
ATOM 1615 O O . ARG A 1 199 ? -17.340 9.164 10.723 1.00 94.25 199 ARG A O 1
ATOM 1622 N N . HIS A 1 200 ? -16.716 8.815 12.860 1.00 95.62 200 HIS A N 1
ATOM 1623 C CA . HIS A 1 200 ? -16.749 7.352 12.859 1.00 95.62 200 HIS A CA 1
ATOM 1624 C C . HIS A 1 200 ? -15.939 6.733 11.714 1.00 95.62 200 HIS A C 1
ATOM 1626 O O . HIS A 1 200 ? -16.441 5.889 10.966 1.00 95.62 200 HIS A O 1
ATOM 1632 N N . CYS A 1 201 ? -14.691 7.171 11.538 1.00 94.44 201 CYS A N 1
ATOM 1633 C CA . CYS A 1 201 ? -13.823 6.619 10.504 1.00 94.44 201 CYS A CA 1
ATOM 1634 C C . CYS A 1 201 ? -13.511 5.129 10.751 1.00 94.44 201 CYS A C 1
ATOM 1636 O O . CYS A 1 201 ? -13.429 4.656 11.886 1.00 94.44 201 CYS A O 1
ATOM 1638 N N . THR A 1 202 ? -13.299 4.374 9.672 1.00 94.81 202 THR A N 1
ATOM 1639 C CA . THR A 1 202 ? -13.049 2.922 9.735 1.00 94.81 202 THR A CA 1
ATOM 1640 C C . THR A 1 202 ? -11.715 2.553 10.386 1.00 94.81 202 THR A C 1
ATOM 1642 O O . THR A 1 202 ? -11.545 1.418 10.824 1.00 94.81 202 THR A O 1
ATOM 1645 N N . ASP A 1 203 ? -10.788 3.509 10.499 1.00 95.62 203 ASP A N 1
ATOM 1646 C CA . ASP A 1 203 ? -9.529 3.348 11.231 1.00 95.62 203 ASP A CA 1
ATOM 1647 C C . ASP A 1 203 ? -9.770 3.030 12.714 1.00 95.62 203 ASP A C 1
ATOM 1649 O O . ASP A 1 203 ? -9.172 2.100 13.250 1.00 95.62 203 ASP A O 1
ATOM 1653 N N . LEU A 1 204 ? -10.672 3.770 13.369 1.00 96.44 204 LEU A N 1
ATOM 1654 C CA . LEU A 1 204 ? -10.968 3.591 14.793 1.00 96.44 204 LEU A CA 1
ATOM 1655 C C . LEU A 1 204 ? -11.832 2.356 15.052 1.00 96.44 204 LEU A C 1
ATOM 1657 O O . LEU A 1 204 ? -11.626 1.683 16.056 1.00 96.44 204 LEU A O 1
ATOM 1661 N N . LEU A 1 205 ? -12.736 2.026 14.123 1.00 96.06 205 LEU A N 1
ATOM 1662 C CA . LEU A 1 205 ? -13.488 0.768 14.150 1.00 96.06 205 LEU A CA 1
ATOM 1663 C C . LEU A 1 205 ? -12.547 -0.442 14.175 1.00 96.06 205 LEU A C 1
ATOM 1665 O O . LEU A 1 205 ? -12.735 -1.353 14.971 1.00 96.06 205 LEU A O 1
ATOM 1669 N N . LEU A 1 206 ? -11.534 -0.454 13.303 1.00 96.31 206 LEU A N 1
ATOM 1670 C CA . LEU A 1 206 ? -10.578 -1.557 13.248 1.00 96.31 206 LEU A CA 1
ATOM 1671 C C . LEU A 1 206 ? -9.614 -1.550 14.441 1.00 96.31 206 LEU A C 1
ATOM 1673 O O . LEU A 1 206 ? -9.239 -2.616 14.921 1.00 96.31 206 LEU A O 1
ATOM 1677 N N . ARG A 1 207 ? -9.187 -0.364 14.894 1.00 96.44 207 ARG A N 1
ATOM 1678 C CA . ARG A 1 207 ? -8.277 -0.221 16.037 1.00 96.44 207 ARG A CA 1
ATOM 1679 C C . ARG A 1 207 ? -8.887 -0.788 17.320 1.00 96.44 207 ARG A C 1
ATOM 1681 O O . ARG A 1 207 ? -8.184 -1.475 18.047 1.00 96.44 207 ARG A O 1
ATOM 1688 N N . ASP A 1 208 ? -10.165 -0.504 17.564 1.00 94.88 208 ASP A N 1
ATOM 1689 C CA . ASP A 1 208 ? -10.863 -0.853 18.808 1.00 94.88 208 ASP A CA 1
ATOM 1690 C C . ASP A 1 208 ? -11.777 -2.086 18.636 1.00 94.88 208 ASP A C 1
ATOM 1692 O O . ASP A 1 208 ? -12.732 -2.263 19.391 1.00 94.88 208 ASP A O 1
ATOM 1696 N N . ALA A 1 209 ? -11.517 -2.928 17.630 1.00 93.81 209 ALA A N 1
ATOM 1697 C CA . ALA A 1 209 ? -12.402 -4.006 17.184 1.00 93.81 209 ALA A CA 1
ATOM 1698 C C . ALA A 1 209 ? -12.796 -4.989 18.301 1.00 93.81 209 ALA A C 1
ATOM 1700 O O . ALA A 1 209 ? -13.976 -5.291 18.475 1.00 93.81 209 ALA A O 1
ATOM 1701 N N . GLU A 1 210 ? -11.824 -5.470 19.071 1.00 94.62 210 GLU A N 1
ATOM 1702 C CA . GLU A 1 210 ? -12.025 -6.451 20.140 1.00 94.62 210 GLU A CA 1
ATOM 1703 C C . GLU A 1 210 ? -12.743 -5.828 21.356 1.00 94.62 210 GLU A C 1
ATOM 1705 O O . GLU A 1 210 ? -13.588 -6.463 21.992 1.00 94.62 210 GLU A O 1
ATOM 1710 N N . GLY A 1 211 ? -12.474 -4.548 21.636 1.00 91.75 211 GLY A N 1
ATOM 1711 C CA . GLY A 1 211 ? -13.190 -3.788 22.663 1.00 91.75 211 GLY A CA 1
ATOM 1712 C C . GLY A 1 211 ? -14.656 -3.573 22.288 1.00 91.75 211 GLY A C 1
ATOM 1713 O O . GLY A 1 211 ? -15.547 -3.864 23.080 1.00 91.75 211 GLY A O 1
ATOM 1714 N N . LEU A 1 212 ? -14.920 -3.159 21.045 1.00 93.31 212 LEU A N 1
ATOM 1715 C CA . LEU A 1 212 ? -16.278 -2.988 20.521 1.00 93.31 212 LEU A CA 1
ATOM 1716 C C . LEU A 1 212 ? -17.056 -4.311 20.468 1.00 93.31 212 LEU A C 1
ATOM 1718 O O . LEU A 1 212 ? -18.266 -4.298 20.683 1.00 93.31 212 LEU A O 1
ATOM 1722 N N . HIS A 1 213 ? -16.383 -5.438 20.206 1.00 93.75 213 HIS A N 1
ATOM 1723 C CA . HIS A 1 213 ? -16.975 -6.778 20.317 1.00 93.75 213 HIS A CA 1
ATOM 1724 C C . HIS A 1 213 ? -17.409 -7.066 21.757 1.00 93.75 213 HIS A C 1
ATOM 1726 O O . HIS A 1 213 ? -18.569 -7.392 21.993 1.00 93.75 213 HIS A O 1
ATOM 1732 N N . THR A 1 214 ? -16.519 -6.839 22.725 1.00 92.06 214 THR A N 1
ATOM 1733 C CA . THR A 1 214 ? -16.807 -7.052 24.153 1.00 92.06 214 THR A CA 1
ATOM 1734 C C . THR A 1 214 ? -17.971 -6.178 24.632 1.00 92.06 214 THR A C 1
ATOM 1736 O O . THR A 1 214 ? -18.896 -6.671 25.277 1.00 92.06 214 THR A O 1
ATOM 1739 N N . GLU A 1 215 ? -17.979 -4.893 24.275 1.00 90.50 215 GLU A N 1
ATOM 1740 C CA . GLU A 1 215 ? -19.067 -3.952 24.590 1.00 90.50 215 GLU A CA 1
ATOM 1741 C C . GLU A 1 215 ? -20.400 -4.378 23.945 1.00 90.50 215 GLU A C 1
ATOM 1743 O O . GLU A 1 215 ? -21.467 -4.235 24.544 1.00 90.50 215 GLU A O 1
ATOM 1748 N N . TRP A 1 216 ? -20.357 -4.943 22.734 1.00 91.56 216 TRP A N 1
ATOM 1749 C CA . TRP A 1 216 ? -21.547 -5.437 22.042 1.00 91.56 216 TRP A CA 1
ATOM 1750 C C . TRP A 1 216 ? -22.122 -6.697 22.701 1.00 91.56 216 TRP A C 1
ATOM 1752 O O . TRP A 1 216 ? -23.328 -6.758 22.936 1.00 91.56 216 TRP A O 1
ATOM 1762 N N . VAL A 1 217 ? -21.272 -7.669 23.047 1.00 89.94 217 VAL A N 1
ATOM 1763 C CA . VAL A 1 217 ? -21.688 -8.922 23.703 1.00 89.94 217 VAL A CA 1
ATOM 1764 C C . VAL A 1 217 ? -22.208 -8.670 25.118 1.00 89.94 217 VAL A C 1
ATOM 1766 O O . VAL A 1 217 ? -23.202 -9.264 25.527 1.00 89.94 217 VAL A O 1
ATOM 1769 N N . THR A 1 218 ? -21.559 -7.778 25.869 1.00 87.62 218 THR A N 1
ATOM 1770 C CA . THR A 1 218 ? -21.971 -7.429 27.240 1.00 87.62 218 THR A CA 1
ATOM 1771 C C . THR A 1 218 ? -23.162 -6.470 27.283 1.00 87.62 218 THR A C 1
ATOM 1773 O O . THR A 1 218 ? -23.795 -6.326 28.327 1.00 87.62 218 THR A O 1
ATOM 1776 N N . GLY A 1 219 ? -23.472 -5.793 26.171 1.00 82.12 219 GLY A N 1
ATOM 1777 C CA . GLY A 1 219 ? -24.510 -4.764 26.095 1.00 82.12 219 GLY A CA 1
ATOM 1778 C C . GLY A 1 219 ? -24.161 -3.468 26.837 1.00 82.12 219 GLY A C 1
ATOM 1779 O O . GLY A 1 219 ? -24.984 -2.551 26.895 1.00 82.12 219 GLY A O 1
ATOM 1780 N N . VAL A 1 220 ? -22.951 -3.364 27.393 1.00 77.44 220 VAL A N 1
ATOM 1781 C CA . VAL A 1 220 ? -22.480 -2.192 28.131 1.00 77.44 220 VAL A CA 1
ATOM 1782 C C . VAL A 1 220 ? -21.600 -1.362 27.205 1.00 77.44 220 VAL A C 1
ATOM 1784 O O . VAL A 1 220 ? -20.513 -1.774 26.816 1.00 77.44 220 VAL A O 1
ATOM 1787 N N . LYS A 1 221 ? -22.073 -0.164 26.845 1.00 78.25 221 LYS A N 1
ATOM 1788 C CA . LYS A 1 221 ? -21.268 0.800 26.084 1.00 78.25 221 LYS A CA 1
ATOM 1789 C C . LYS A 1 221 ? -20.241 1.426 27.008 1.00 78.25 221 LYS A C 1
ATOM 1791 O O . LYS A 1 221 ? -20.629 2.095 27.972 1.00 78.25 221 LYS A O 1
ATOM 1796 N N . ALA A 1 222 ? -18.963 1.300 26.671 1.00 68.69 222 ALA A N 1
ATOM 1797 C CA . ALA A 1 222 ? -17.938 1.907 27.490 1.00 68.69 222 ALA A CA 1
ATOM 1798 C C . ALA A 1 222 ? -18.027 3.430 27.395 1.00 68.69 222 ALA A C 1
ATOM 1800 O O . ALA A 1 222 ? -18.081 4.022 26.308 1.00 68.69 222 ALA A O 1
ATOM 1801 N N . THR A 1 223 ? -18.062 4.089 28.549 1.00 67.06 223 THR A N 1
ATOM 1802 C CA . THR A 1 223 ? -18.149 5.553 28.623 1.00 67.06 223 THR A CA 1
ATOM 1803 C C . THR A 1 223 ? -16.796 6.142 28.986 1.00 67.06 223 THR A C 1
ATOM 1805 O O . THR A 1 223 ? -15.966 5.504 29.624 1.00 67.06 223 THR A O 1
ATOM 1808 N N . THR A 1 224 ? -16.567 7.406 28.627 1.00 59.66 224 THR A N 1
ATOM 1809 C CA . THR A 1 224 ? -15.324 8.128 28.951 1.00 59.66 224 THR A CA 1
ATOM 1810 C C . THR A 1 224 ? -15.014 8.155 30.461 1.00 59.66 224 THR A C 1
ATOM 1812 O O . THR A 1 224 ? -13.878 8.404 30.849 1.00 59.66 224 THR A O 1
ATOM 1815 N N . GLY A 1 225 ? -16.011 7.913 31.322 1.00 60.81 225 GLY A N 1
ATOM 1816 C CA . GLY A 1 225 ? -15.853 7.847 32.776 1.00 60.81 225 GLY A CA 1
ATOM 1817 C C . GLY A 1 225 ? -15.580 6.451 33.337 1.00 60.81 225 GLY A C 1
ATOM 1818 O O . GLY A 1 225 ? -15.357 6.340 34.533 1.00 60.81 225 GLY A O 1
ATOM 1819 N N . GLU A 1 226 ? -15.600 5.393 32.529 1.00 64.94 226 GLU A N 1
ATOM 1820 C CA . GLU A 1 226 ? -15.514 4.019 33.033 1.00 64.94 226 GLU A CA 1
ATOM 1821 C C . GLU A 1 226 ? -14.144 3.686 33.625 1.00 64.94 226 GLU A C 1
ATOM 1823 O O . GLU A 1 226 ? -14.089 3.170 34.735 1.00 64.94 226 GLU A O 1
ATOM 1828 N N . ALA A 1 227 ? -13.055 4.092 32.964 1.00 62.22 227 ALA A N 1
ATOM 1829 C CA . ALA A 1 227 ? -11.706 3.963 33.519 1.00 62.22 227 ALA A CA 1
ATOM 1830 C C . ALA A 1 227 ? -11.567 4.731 34.846 1.00 62.22 227 ALA A C 1
ATOM 1832 O O . ALA A 1 227 ? -11.125 4.174 35.843 1.00 62.22 227 ALA A O 1
ATOM 1833 N N . ARG A 1 228 ? -12.072 5.974 34.901 1.00 65.50 228 ARG A N 1
ATOM 1834 C CA . ARG A 1 228 ? -12.086 6.785 36.135 1.00 65.50 228 ARG A CA 1
ATOM 1835 C C . ARG A 1 228 ? -12.952 6.172 37.239 1.00 65.50 228 ARG A C 1
ATOM 1837 O O . ARG A 1 228 ? -12.665 6.351 38.416 1.00 65.50 228 ARG A O 1
ATOM 1844 N N . ASN A 1 229 ? -14.042 5.495 36.884 1.00 68.19 229 ASN A N 1
ATOM 1845 C CA . ASN A 1 229 ? -14.914 4.819 37.842 1.00 68.19 229 ASN A CA 1
ATOM 1846 C C . ASN A 1 229 ? -14.312 3.491 38.322 1.00 68.19 229 ASN A C 1
ATOM 1848 O O . ASN A 1 229 ? -14.572 3.112 39.460 1.00 68.19 229 ASN A O 1
ATOM 1852 N N . ALA A 1 230 ? -13.530 2.801 37.487 1.00 72.50 230 ALA A N 1
ATOM 1853 C CA . ALA A 1 230 ? -12.757 1.626 37.879 1.00 72.50 230 ALA A CA 1
ATOM 1854 C C . ALA A 1 230 ? -11.647 2.013 38.869 1.00 72.50 230 ALA A C 1
ATOM 1856 O O . ALA A 1 230 ? -11.625 1.472 39.966 1.00 72.50 230 ALA A O 1
ATOM 1857 N N . GLU A 1 231 ? -10.858 3.051 38.563 1.00 79.00 231 GLU A N 1
ATOM 1858 C CA . GLU A 1 231 ? -9.835 3.598 39.475 1.00 79.00 231 GLU A CA 1
ATOM 1859 C C . GLU A 1 231 ? -10.431 3.971 40.843 1.00 79.00 231 GLU A C 1
ATOM 1861 O O . GLU A 1 231 ? -9.951 3.527 41.881 1.00 79.00 231 GLU A O 1
ATOM 1866 N N . ARG A 1 232 ? -11.559 4.701 40.863 1.00 74.88 232 ARG A N 1
ATOM 1867 C CA . ARG A 1 232 ? -12.252 5.035 42.123 1.00 74.88 232 ARG A CA 1
ATOM 1868 C C . ARG A 1 232 ? -12.742 3.810 42.895 1.00 74.88 232 ARG A C 1
ATOM 1870 O O . ARG A 1 232 ? -12.815 3.866 44.121 1.00 74.88 232 ARG A O 1
ATOM 1877 N N . ARG A 1 233 ? -13.157 2.742 42.205 1.00 75.88 233 ARG A N 1
ATOM 1878 C CA . ARG A 1 233 ? -13.590 1.495 42.856 1.00 75.88 233 ARG A CA 1
ATOM 1879 C C . ARG A 1 233 ? -12.403 0.775 43.477 1.00 75.88 233 ARG A C 1
ATOM 1881 O O . ARG A 1 233 ? -12.525 0.334 44.616 1.00 75.88 233 ARG A O 1
ATOM 1888 N N . ASP A 1 234 ? -11.280 0.710 42.773 1.00 82.00 234 ASP A N 1
ATOM 1889 C CA . ASP A 1 234 ? -10.054 0.089 43.274 1.00 82.00 234 ASP A CA 1
ATOM 1890 C C . ASP A 1 234 ? -9.525 0.843 44.502 1.00 82.00 234 ASP A C 1
ATOM 1892 O O . ASP A 1 234 ? -9.237 0.227 45.532 1.00 82.00 234 ASP A O 1
ATOM 1896 N N . ASP A 1 235 ? -9.522 2.180 44.453 1.00 84.31 235 ASP A N 1
ATOM 1897 C CA . ASP A 1 235 ? -9.150 3.037 45.585 1.00 84.31 235 ASP A CA 1
ATOM 1898 C C . ASP A 1 235 ? -10.066 2.823 46.801 1.00 84.31 235 ASP A C 1
ATOM 1900 O O . ASP A 1 235 ? -9.592 2.692 47.937 1.00 84.31 235 ASP A O 1
ATOM 1904 N N . ALA A 1 236 ? -11.383 2.741 46.575 1.00 86.25 236 ALA A N 1
ATOM 1905 C CA . ALA A 1 236 ? -12.362 2.491 47.631 1.00 86.25 236 ALA A CA 1
ATOM 1906 C C . ALA A 1 236 ? -12.191 1.096 48.255 1.00 86.25 236 ALA A C 1
ATOM 1908 O O . ALA A 1 236 ? -12.207 0.964 49.480 1.00 86.25 236 ALA A O 1
ATOM 1909 N N . MET A 1 237 ? -11.968 0.059 47.441 1.00 86.88 237 MET A N 1
ATOM 1910 C CA . MET A 1 237 ? -11.710 -1.302 47.923 1.00 86.88 237 MET A CA 1
ATOM 1911 C C . MET A 1 237 ? -10.406 -1.384 48.723 1.00 86.88 237 MET A C 1
ATOM 1913 O O . MET A 1 237 ? -10.378 -1.995 49.792 1.00 86.88 237 MET A O 1
ATOM 1917 N N . ALA A 1 238 ? -9.347 -0.705 48.276 1.00 87.88 238 ALA A N 1
ATOM 1918 C CA . ALA A 1 238 ? -8.087 -0.612 49.011 1.00 87.88 238 ALA A CA 1
ATOM 1919 C C . ALA A 1 238 ? -8.235 0.144 50.345 1.00 87.88 238 ALA A C 1
ATOM 1921 O O . ALA A 1 238 ? -7.512 -0.120 51.308 1.00 87.88 238 ALA A O 1
ATOM 1922 N N . GLN A 1 239 ? -9.157 1.106 50.432 1.00 87.50 239 GLN A N 1
ATOM 1923 C CA . GLN A 1 239 ? -9.479 1.786 51.685 1.00 87.50 239 GLN A CA 1
ATOM 1924 C C . GLN A 1 239 ? -10.273 0.884 52.643 1.00 87.50 239 GLN A C 1
ATOM 1926 O O . GLN A 1 239 ? -9.940 0.841 53.826 1.00 87.50 239 GLN A O 1
ATOM 1931 N N . ILE A 1 240 ? -11.255 0.126 52.143 1.00 88.81 240 ILE A N 1
ATOM 1932 C CA . ILE A 1 240 ? -12.011 -0.861 52.936 1.00 88.81 240 ILE A CA 1
ATOM 1933 C C . ILE A 1 240 ? -11.067 -1.919 53.518 1.00 88.81 240 ILE A C 1
ATOM 1935 O O . ILE A 1 240 ? -11.123 -2.201 54.713 1.00 88.81 240 ILE A O 1
ATOM 1939 N N . GLU A 1 241 ? -10.158 -2.452 52.703 1.00 87.94 241 GLU A N 1
ATOM 1940 C CA . GLU A 1 241 ? -9.173 -3.451 53.132 1.00 87.94 241 GLU A CA 1
ATOM 1941 C C . GLU A 1 241 ? -8.219 -2.900 54.205 1.00 87.94 241 GLU A C 1
ATOM 1943 O O . GLU A 1 241 ? -7.904 -3.587 55.178 1.00 87.94 241 GLU A O 1
ATOM 1948 N N . ARG A 1 242 ? -7.799 -1.631 54.088 1.00 87.12 242 ARG A N 1
ATOM 1949 C CA . ARG A 1 242 ? -6.996 -0.963 55.126 1.00 87.12 242 ARG A CA 1
ATOM 1950 C C . ARG A 1 242 ? -7.747 -0.863 56.453 1.00 87.12 242 ARG A C 1
ATOM 1952 O O . ARG A 1 242 ? -7.182 -1.225 57.479 1.00 87.12 242 ARG A O 1
ATOM 1959 N N . VAL A 1 243 ? -9.007 -0.423 56.428 1.00 87.69 243 VAL A N 1
ATOM 1960 C CA . VAL A 1 243 ? -9.847 -0.309 57.635 1.00 87.69 243 VAL A CA 1
ATOM 1961 C C . VAL A 1 243 ? -10.087 -1.678 58.270 1.00 87.69 243 VAL A C 1
ATOM 1963 O O . VAL A 1 243 ? -9.974 -1.812 59.487 1.00 87.69 243 VAL A O 1
ATOM 1966 N N . ARG A 1 244 ? -10.354 -2.707 57.456 1.00 84.94 244 ARG A N 1
ATOM 1967 C CA . ARG A 1 244 ? -10.539 -4.085 57.924 1.00 84.94 244 ARG A CA 1
ATOM 1968 C C . ARG A 1 244 ? -9.317 -4.593 58.691 1.00 84.94 244 ARG A C 1
ATOM 1970 O O . ARG A 1 244 ? -9.469 -5.077 59.807 1.00 84.94 244 ARG A O 1
ATOM 1977 N N . ARG A 1 245 ? -8.109 -4.400 58.151 1.00 86.31 245 ARG A N 1
ATOM 1978 C CA . ARG A 1 245 ? -6.858 -4.776 58.837 1.00 86.31 245 ARG A CA 1
ATOM 1979 C C . ARG A 1 245 ? -6.643 -4.023 60.146 1.00 86.31 245 ARG A C 1
ATOM 1981 O O . ARG A 1 245 ? -6.083 -4.586 61.077 1.00 86.31 245 ARG A O 1
ATOM 1988 N N . THR A 1 246 ? -7.071 -2.764 60.229 1.00 86.75 246 THR A N 1
ATOM 1989 C CA . THR A 1 246 ? -6.990 -1.989 61.477 1.00 86.75 246 THR A CA 1
ATOM 1990 C C . THR A 1 246 ? -7.977 -2.492 62.534 1.00 86.75 246 THR A C 1
ATOM 1992 O O . THR A 1 246 ? -7.660 -2.434 63.715 1.00 86.75 246 THR A O 1
ATOM 1995 N N . MET A 1 247 ? -9.146 -3.006 62.135 1.00 77.31 247 MET A N 1
ATOM 1996 C CA . MET A 1 247 ? -10.136 -3.563 63.068 1.00 77.31 247 MET A CA 1
ATOM 1997 C C . MET A 1 247 ? -9.847 -5.005 63.500 1.00 77.31 247 MET A C 1
ATOM 1999 O O . MET A 1 247 ? -10.229 -5.377 64.599 1.00 77.31 247 MET A O 1
ATOM 2003 N N . GLU A 1 248 ? -9.184 -5.812 62.668 1.00 76.50 248 GLU A N 1
ATOM 2004 C CA . GLU A 1 248 ? -8.768 -7.185 63.017 1.00 76.50 248 GLU A CA 1
ATOM 2005 C C . GLU A 1 248 ? -7.469 -7.226 63.856 1.00 76.50 248 GLU A C 1
ATOM 2007 O O . GLU A 1 248 ? -7.138 -8.260 64.429 1.00 76.50 248 GLU A O 1
ATOM 2012 N N . GLY A 1 249 ? -6.724 -6.115 63.922 1.00 63.88 249 GLY A N 1
ATOM 2013 C CA . GLY A 1 249 ? -5.470 -5.976 64.676 1.00 63.88 249 GLY A CA 1
ATOM 2014 C C . GLY A 1 249 ? -5.598 -5.309 66.052 1.00 63.88 249 GLY A C 1
ATOM 2015 O O . GLY A 1 249 ? -4.575 -4.894 66.596 1.00 63.88 249 GLY A O 1
ATOM 2016 N N . ASN A 1 250 ? -6.817 -5.171 66.580 1.00 48.78 250 ASN A N 1
ATOM 2017 C CA . ASN A 1 250 ? -7.151 -4.541 67.864 1.00 48.78 250 ASN A CA 1
ATOM 2018 C C . ASN A 1 250 ? -8.049 -5.477 68.684 1.00 48.78 250 ASN A C 1
ATOM 2020 O O . ASN A 1 250 ? -7.973 -5.421 69.930 1.00 48.78 250 ASN A O 1
#

Foldseek 3Di:
DADFWKFFPPLCVFDVDPDDLDPDTRDDPCCCVDPLLVPDDPLRNLLLVLLSSQCSRPVRTHGPDLVVSCVSSVHDSVSPDCPSCVVSRRIQGDPVSVVVCCVVCVVVVVVVVVVCVVVVVVVCVVVVVPPPDDDDDLLPLLQVLLQVLLCVLPVDGDDDDPVLVVLSVLLCVVQNSPCNSVLSSQLSVDPAVVCVVVSNDSVVCSVCSVVSSVCVVVVNHDYPCNVVVVVVVVVVVVVVVVVVVVVVVD